Protein AF-A0A498I401-F1 (afdb_monomer)

Structure (mmCIF, N/CA/C/O backbone):
data_AF-A0A498I401-F1
#
_entry.id   AF-A0A498I401-F1
#
loop_
_atom_site.group_PDB
_atom_site.id
_atom_site.type_symbol
_atom_site.label_atom_id
_atom_site.label_alt_id
_atom_site.label_comp_id
_atom_site.label_asym_id
_atom_site.label_entity_id
_atom_site.label_seq_id
_atom_site.pdbx_PDB_ins_code
_atom_site.Cartn_x
_atom_site.Cartn_y
_atom_site.Cartn_z
_atom_site.occupancy
_atom_site.B_iso_or_equiv
_atom_site.auth_seq_id
_atom_site.auth_comp_id
_atom_site.auth_asym_id
_atom_site.auth_atom_id
_atom_site.pdbx_PDB_model_num
ATOM 1 N N . MET A 1 1 ? 16.635 -22.398 17.640 1.00 44.12 1 MET A N 1
ATOM 2 C CA . MET A 1 1 ? 15.367 -21.658 17.477 1.00 44.12 1 MET A CA 1
ATOM 3 C C . MET A 1 1 ? 14.506 -22.459 16.515 1.00 44.12 1 MET A C 1
ATOM 5 O O . MET A 1 1 ? 14.984 -22.744 15.424 1.00 44.12 1 MET A O 1
ATOM 9 N N . ASN A 1 2 ? 13.319 -22.916 16.925 1.00 46.28 2 ASN A N 1
ATOM 10 C CA . ASN A 1 2 ? 12.381 -23.535 15.983 1.00 46.28 2 ASN A CA 1
ATOM 11 C C . ASN A 1 2 ? 11.964 -22.463 14.974 1.00 46.28 2 ASN A C 1
ATOM 13 O O . ASN A 1 2 ? 11.525 -21.391 15.377 1.00 46.28 2 ASN A O 1
ATOM 17 N N . SER A 1 3 ? 12.136 -22.732 13.681 1.00 51.00 3 SER A N 1
ATOM 18 C CA . SER A 1 3 ? 11.635 -21.851 12.628 1.00 51.00 3 SER A CA 1
ATOM 19 C C . SER A 1 3 ? 10.108 -21.895 12.669 1.00 51.00 3 SER A C 1
ATOM 21 O O . SER A 1 3 ? 9.492 -22.868 12.234 1.00 51.00 3 SER A O 1
ATOM 23 N N . GLN A 1 4 ? 9.491 -20.874 13.263 1.00 65.94 4 GLN A N 1
ATOM 24 C CA . GLN A 1 4 ? 8.058 -20.656 13.113 1.00 65.94 4 GLN A CA 1
ATOM 25 C C . GLN A 1 4 ? 7.802 -20.328 11.641 1.00 65.94 4 GLN A C 1
ATOM 27 O O . GLN A 1 4 ? 8.368 -19.381 11.095 1.00 65.94 4 GLN A O 1
ATOM 32 N N . SER A 1 5 ? 7.000 -21.158 10.977 1.00 73.12 5 SER A N 1
ATOM 33 C CA . SER A 1 5 ? 6.685 -21.001 9.559 1.00 73.12 5 SER A CA 1
ATOM 34 C C . SER A 1 5 ? 5.330 -20.325 9.394 1.00 73.12 5 SER A C 1
ATOM 36 O O . SER A 1 5 ? 4.330 -20.742 9.982 1.00 73.12 5 SER A O 1
ATOM 38 N N . VAL A 1 6 ? 5.302 -19.269 8.580 1.00 79.56 6 VAL A N 1
ATOM 39 C CA . VAL A 1 6 ? 4.063 -18.618 8.147 1.00 79.56 6 VAL A CA 1
ATOM 40 C C . VAL A 1 6 ? 3.255 -19.622 7.325 1.00 79.56 6 VAL A C 1
ATOM 42 O O . VAL A 1 6 ? 3.748 -20.171 6.340 1.00 79.56 6 VAL A O 1
ATOM 45 N N . LYS A 1 7 ? 2.005 -19.859 7.722 1.00 84.25 7 LYS A N 1
ATOM 46 C CA . LYS A 1 7 ? 1.062 -20.730 7.018 1.00 84.25 7 LYS A CA 1
ATOM 47 C C . LYS A 1 7 ? 0.171 -19.877 6.126 1.00 84.25 7 LYS A C 1
ATOM 49 O O . LYS A 1 7 ? -0.668 -19.124 6.615 1.00 84.25 7 LYS A O 1
ATOM 54 N N . ASN A 1 8 ? 0.339 -19.997 4.814 1.00 87.31 8 ASN A N 1
ATOM 55 C CA . ASN A 1 8 ? -0.580 -19.393 3.853 1.00 87.31 8 ASN A CA 1
ATOM 56 C C . ASN A 1 8 ? -1.930 -20.131 3.915 1.00 87.31 8 ASN A C 1
ATOM 58 O O . ASN A 1 8 ? -1.966 -21.353 3.782 1.00 87.31 8 ASN A O 1
ATOM 62 N N . ILE A 1 9 ? -3.014 -19.396 4.166 1.00 88.88 9 ILE A N 1
ATOM 63 C CA . ILE A 1 9 ? -4.377 -19.937 4.239 1.00 88.88 9 ILE A CA 1
ATOM 64 C C . ILE A 1 9 ? -5.068 -19.796 2.884 1.00 88.88 9 ILE A C 1
ATOM 66 O O . ILE A 1 9 ? -5.716 -20.729 2.416 1.00 88.88 9 ILE A O 1
ATOM 70 N N . SER A 1 10 ? -4.954 -18.624 2.257 1.00 90.19 10 SER A N 1
ATOM 71 C CA . SER A 1 10 ? -5.515 -18.381 0.931 1.00 90.19 10 SER A CA 1
ATOM 72 C C . SER A 1 10 ? -4.770 -17.267 0.208 1.00 90.19 10 SER A C 1
ATOM 74 O O . SER A 1 10 ? -4.274 -16.323 0.823 1.00 90.19 10 SER A O 1
ATOM 76 N N . GLU A 1 11 ? -4.761 -17.346 -1.116 1.00 93.69 11 GLU A N 1
ATOM 77 C CA . GLU A 1 11 ? -4.186 -16.341 -1.999 1.00 93.69 11 GLU A CA 1
ATOM 78 C C . GLU A 1 11 ? -5.146 -16.095 -3.162 1.00 93.69 11 GLU A C 1
ATOM 80 O O . GLU A 1 11 ? -5.770 -17.020 -3.683 1.00 93.69 11 GLU A O 1
ATOM 85 N N . CYS A 1 12 ? -5.287 -14.836 -3.557 1.00 93.62 12 CYS A N 1
ATOM 86 C CA . CYS A 1 12 ? -6.055 -14.442 -4.731 1.00 93.62 12 CYS A CA 1
ATOM 87 C C . CYS A 1 12 ? -5.453 -13.184 -5.360 1.00 93.62 12 CYS A C 1
ATOM 89 O O . CYS A 1 12 ? -4.617 -12.511 -4.757 1.00 93.62 12 CYS A O 1
ATOM 91 N N . PHE A 1 13 ? -5.884 -12.860 -6.576 1.00 93.50 13 PHE A N 1
ATOM 92 C CA . PHE A 1 13 ? -5.582 -11.576 -7.193 1.00 93.50 13 PHE A CA 1
ATOM 93 C C . PHE A 1 13 ? -6.815 -10.677 -7.148 1.00 93.50 13 PHE A C 1
ATOM 95 O O . PHE A 1 13 ? -7.920 -11.108 -7.472 1.00 93.50 13 PHE A O 1
ATOM 102 N N . ILE A 1 14 ? -6.612 -9.429 -6.734 1.00 92.75 14 ILE A N 1
ATOM 103 C CA . ILE A 1 14 ? -7.636 -8.394 -6.662 1.00 92.75 14 ILE A CA 1
ATOM 104 C C . ILE A 1 14 ? -7.456 -7.462 -7.847 1.00 92.75 14 ILE A C 1
ATOM 106 O O . ILE A 1 14 ? -6.419 -6.816 -8.003 1.00 92.75 14 ILE A O 1
ATOM 110 N N . ILE A 1 15 ? -8.481 -7.408 -8.685 1.00 90.62 15 ILE A N 1
ATOM 111 C CA . ILE A 1 15 ? -8.533 -6.526 -9.846 1.00 90.62 15 ILE A CA 1
ATOM 112 C C . ILE A 1 15 ? -9.260 -5.219 -9.499 1.00 90.62 15 ILE A C 1
ATOM 114 O O . ILE A 1 15 ? -10.090 -5.207 -8.579 1.00 90.62 15 ILE A O 1
ATOM 118 N N . PRO A 1 16 ? -8.978 -4.121 -10.221 1.00 88.31 16 PRO A N 1
ATOM 119 C CA . PRO A 1 16 ? -9.735 -2.884 -10.085 1.00 88.31 16 PRO A CA 1
ATOM 120 C C . PRO A 1 16 ? -11.225 -3.129 -10.340 1.00 88.31 16 PRO A C 1
ATOM 122 O O . PRO A 1 16 ? -11.584 -3.879 -11.248 1.00 88.31 16 PRO A O 1
ATOM 125 N N . HIS A 1 17 ? -12.095 -2.476 -9.568 1.00 86.19 17 HIS A N 1
ATOM 126 C CA . HIS A 1 17 ? -13.548 -2.620 -9.729 1.00 86.19 17 HIS A CA 1
ATOM 127 C C . HIS A 1 17 ? -14.021 -2.188 -11.128 1.00 86.19 17 HIS A C 1
ATOM 129 O O . HIS A 1 17 ? -15.012 -2.690 -11.653 1.00 86.19 17 HIS A O 1
ATOM 135 N N . HIS A 1 18 ? -13.318 -1.236 -11.736 1.00 85.56 18 HIS A N 1
ATOM 136 C CA . HIS A 1 18 ? -13.446 -0.885 -13.142 1.00 85.56 18 HIS A CA 1
ATOM 137 C C . HIS A 1 18 ? -12.087 -0.441 -13.684 1.00 85.56 18 HIS A C 1
ATOM 139 O O . HIS A 1 18 ? -11.222 0.018 -12.937 1.00 85.56 18 HIS A O 1
ATOM 145 N N . VAL A 1 19 ? -11.900 -0.594 -14.991 1.00 79.88 19 VAL A N 1
ATOM 146 C CA . VAL A 1 19 ? -10.653 -0.261 -15.682 1.00 79.88 19 VAL A CA 1
ATOM 147 C C . VAL A 1 19 ? -10.781 1.146 -16.261 1.00 79.88 19 VAL A C 1
ATOM 149 O O . VAL A 1 19 ? -11.706 1.414 -17.025 1.00 79.88 19 VAL A O 1
ATOM 152 N N . LEU A 1 20 ? -9.868 2.046 -15.893 1.00 79.88 20 LEU A N 1
ATOM 153 C CA . LEU A 1 20 ? -9.753 3.369 -16.514 1.00 79.88 20 LEU A CA 1
ATOM 154 C C . LEU A 1 20 ? -8.993 3.253 -17.840 1.00 79.88 20 LEU A C 1
ATOM 156 O O . LEU A 1 20 ? -8.025 2.499 -17.915 1.00 79.88 20 LEU A O 1
ATOM 160 N N . GLU A 1 21 ? -9.355 4.030 -18.862 1.00 78.25 21 GLU A N 1
ATOM 161 C CA . GLU A 1 21 ? -8.599 4.052 -20.130 1.00 78.25 21 GLU A CA 1
ATOM 162 C C . GLU A 1 21 ? -7.118 4.400 -19.911 1.00 78.25 21 GLU A C 1
ATOM 164 O O . GLU A 1 21 ? -6.242 3.791 -20.521 1.00 78.25 21 GLU A O 1
ATOM 169 N N . GLU A 1 22 ? -6.822 5.293 -18.961 1.00 74.44 22 GLU A N 1
ATOM 170 C CA . GLU A 1 22 ? -5.450 5.647 -18.566 1.00 74.44 22 GLU A CA 1
ATOM 171 C C . GLU A 1 22 ? -4.632 4.435 -18.093 1.00 74.44 22 GLU A C 1
ATOM 173 O O . GLU A 1 22 ? -3.431 4.363 -18.339 1.00 74.44 22 GLU A O 1
ATOM 178 N N . SER A 1 23 ? -5.281 3.445 -17.470 1.00 75.31 23 SER A N 1
ATOM 179 C CA . SER A 1 23 ? -4.614 2.224 -17.000 1.00 75.31 23 SER A CA 1
ATOM 180 C C . SER A 1 23 ? -4.221 1.263 -18.125 1.00 75.31 23 SER A C 1
ATOM 182 O O . SER A 1 23 ? -3.498 0.299 -17.883 1.00 75.31 23 SER A O 1
ATOM 184 N N . GLN A 1 24 ? -4.652 1.520 -19.364 1.00 79.25 24 GLN A N 1
ATOM 185 C CA . GLN A 1 24 ? -4.262 0.715 -20.522 1.00 79.25 24 GLN A CA 1
ATOM 186 C C . GLN A 1 24 ? -2.915 1.135 -21.116 1.00 79.25 24 GLN A C 1
ATOM 188 O O . GLN A 1 24 ? -2.373 0.420 -21.959 1.00 79.25 24 GLN A O 1
ATOM 193 N N . GLN A 1 25 ? -2.359 2.274 -20.695 1.00 84.12 25 GLN A N 1
ATOM 194 C CA . GLN A 1 25 ? -1.070 2.746 -21.187 1.00 84.12 25 GLN A CA 1
ATOM 195 C C . GLN A 1 25 ? 0.077 2.366 -20.237 1.00 84.12 25 GLN A C 1
ATOM 197 O O . GLN A 1 25 ? -0.084 2.413 -19.015 1.00 84.12 25 GLN A O 1
ATOM 202 N N . PRO A 1 26 ? 1.262 2.015 -20.772 1.00 87.12 26 PRO A N 1
ATOM 203 C CA . PRO A 1 26 ? 2.450 1.809 -19.956 1.00 87.12 26 PRO A CA 1
ATOM 204 C C . PRO A 1 26 ? 2.865 3.095 -19.235 1.00 87.12 26 PRO A C 1
ATOM 206 O O . PRO A 1 26 ? 3.007 4.148 -19.860 1.00 87.12 26 PRO A O 1
ATOM 209 N N . LEU A 1 27 ? 3.138 2.997 -17.934 1.00 88.25 27 LEU A N 1
ATOM 210 C CA . LEU A 1 27 ? 3.677 4.108 -17.153 1.00 88.25 27 LEU A CA 1
ATOM 211 C C . LEU A 1 27 ? 5.208 4.064 -17.178 1.00 88.25 27 LEU A C 1
ATOM 213 O O . LEU A 1 27 ? 5.820 3.292 -16.440 1.00 88.25 27 LEU A O 1
ATOM 217 N N . TYR A 1 28 ? 5.828 4.876 -18.031 1.00 89.44 28 TYR A N 1
ATOM 218 C CA . TYR A 1 28 ? 7.287 4.968 -18.130 1.00 89.44 28 TYR A CA 1
ATOM 219 C C . TYR A 1 28 ? 7.894 5.702 -16.933 1.00 89.44 28 TYR A C 1
ATOM 221 O O . TYR A 1 28 ? 7.402 6.752 -16.527 1.00 89.44 28 TYR A O 1
ATOM 229 N N . LEU A 1 29 ? 8.981 5.149 -16.396 1.00 88.44 29 LEU A N 1
ATOM 230 C CA . LEU A 1 29 ? 9.700 5.691 -15.248 1.00 88.44 29 LEU A CA 1
ATOM 231 C C . LEU A 1 29 ? 10.970 6.401 -15.709 1.00 88.44 29 LEU A C 1
ATOM 233 O O . LEU A 1 29 ? 11.794 5.829 -16.430 1.00 88.44 29 LEU A O 1
ATOM 237 N N . ALA A 1 30 ? 11.158 7.635 -15.256 1.00 86.81 30 ALA A N 1
ATOM 238 C CA . ALA A 1 30 ? 12.413 8.341 -15.432 1.00 86.81 30 ALA A CA 1
ATOM 239 C C . ALA A 1 30 ? 13.494 7.761 -14.496 1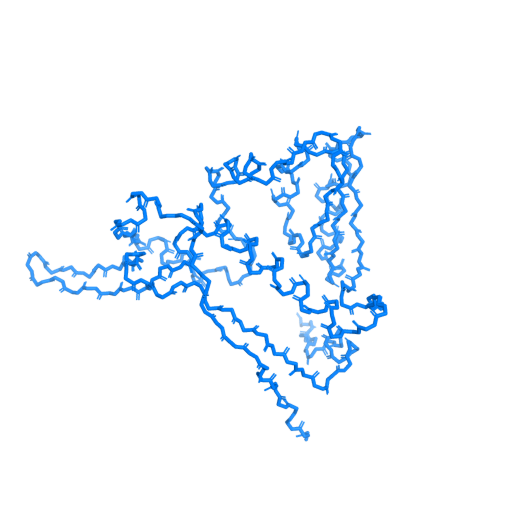.00 86.81 30 ALA A C 1
ATOM 241 O O . ALA A 1 30 ? 13.185 7.197 -13.441 1.00 86.81 30 ALA A O 1
ATOM 242 N N . PRO A 1 31 ? 14.789 7.953 -14.806 1.00 84.19 31 PRO A N 1
ATOM 243 C CA . PRO A 1 31 ? 15.877 7.560 -13.908 1.00 84.19 31 PRO A CA 1
ATOM 244 C C . PRO A 1 31 ? 15.743 8.117 -12.480 1.00 84.19 31 PRO A C 1
ATOM 246 O O . PRO A 1 31 ? 16.115 7.452 -11.515 1.00 84.19 31 PRO A O 1
ATOM 249 N N . THR A 1 32 ? 15.171 9.314 -12.324 1.00 79.38 32 THR A N 1
ATOM 250 C CA . THR A 1 32 ? 14.890 9.916 -11.012 1.00 79.38 32 THR A CA 1
ATOM 251 C C . THR A 1 32 ? 13.818 9.159 -10.233 1.00 79.38 32 THR A C 1
ATOM 253 O O . THR A 1 32 ? 13.947 9.016 -9.018 1.00 79.38 32 THR A O 1
ATOM 256 N N . ASP A 1 33 ? 12.800 8.627 -10.912 1.00 80.12 33 ASP A N 1
ATOM 257 C CA . ASP A 1 33 ? 11.741 7.834 -10.279 1.00 80.12 33 ASP A CA 1
ATOM 258 C C . ASP A 1 33 ? 12.317 6.520 -9.737 1.00 80.12 33 ASP A C 1
ATOM 260 O O . ASP A 1 33 ? 12.028 6.118 -8.612 1.00 80.12 33 ASP A O 1
ATOM 264 N N . LEU A 1 34 ? 13.221 5.896 -10.499 1.00 75.75 34 LEU A N 1
ATOM 265 C CA . LEU A 1 34 ? 13.937 4.678 -10.105 1.00 75.75 34 LEU A CA 1
ATOM 266 C C . LEU A 1 34 ? 14.846 4.890 -8.891 1.00 75.75 34 LEU A C 1
ATOM 268 O O . LEU A 1 34 ? 14.886 4.054 -7.985 1.00 75.75 34 LEU A O 1
ATOM 272 N N . ALA A 1 35 ? 15.549 6.023 -8.844 1.00 72.00 35 ALA A N 1
ATOM 273 C CA . ALA A 1 35 ? 16.334 6.394 -7.673 1.00 72.00 35 ALA A CA 1
ATOM 274 C C . ALA A 1 35 ? 15.424 6.575 -6.448 1.00 72.00 35 ALA A C 1
ATOM 276 O O . ALA A 1 35 ? 15.725 6.065 -5.371 1.00 72.00 35 ALA A O 1
ATOM 277 N N . MET A 1 36 ? 14.264 7.215 -6.614 1.00 67.88 36 MET A N 1
ATOM 278 C CA . MET A 1 36 ? 13.301 7.403 -5.528 1.00 67.88 36 MET A CA 1
ATOM 279 C C . MET A 1 36 ? 12.733 6.090 -4.978 1.00 67.88 36 MET A C 1
ATOM 281 O O . MET A 1 36 ? 12.538 6.003 -3.766 1.00 67.88 36 MET A O 1
ATOM 285 N N . LEU A 1 37 ? 12.549 5.061 -5.817 1.00 65.94 37 LEU A N 1
ATOM 286 C CA . LEU A 1 37 ? 12.155 3.719 -5.361 1.00 65.94 37 LEU A CA 1
ATOM 287 C C . LEU A 1 37 ? 13.183 3.092 -4.402 1.00 65.94 37 LEU A C 1
ATOM 289 O O . LEU A 1 37 ? 12.807 2.300 -3.544 1.00 65.94 37 LEU A O 1
ATOM 293 N N . SER A 1 38 ? 14.465 3.449 -4.530 1.00 57.53 38 SER A N 1
ATOM 294 C CA . SER A 1 38 ? 15.565 2.827 -3.775 1.00 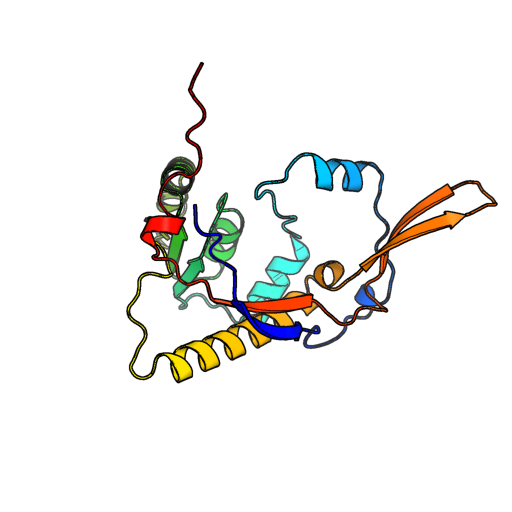57.53 38 SER A CA 1
ATOM 295 C C . SER A 1 38 ? 16.007 3.629 -2.544 1.00 57.53 38 SER A C 1
ATOM 297 O O . SER A 1 38 ? 16.604 3.070 -1.630 1.00 57.53 38 SER A O 1
ATOM 299 N N . VAL A 1 39 ? 15.742 4.941 -2.504 1.00 52.88 39 VAL A N 1
ATOM 300 C CA . VAL A 1 39 ? 16.283 5.838 -1.460 1.00 52.88 39 VAL A CA 1
ATOM 301 C C . VAL A 1 39 ? 15.426 5.855 -0.185 1.00 52.88 39 VAL A C 1
ATOM 303 O O . VAL A 1 39 ? 15.926 6.196 0.882 1.00 52.88 39 VAL A O 1
ATOM 306 N N . HIS A 1 40 ? 14.148 5.470 -0.251 1.00 52.03 40 HIS A N 1
ATOM 307 C CA . HIS A 1 40 ? 13.233 5.577 0.891 1.00 52.03 40 HIS A CA 1
ATOM 308 C C . HIS A 1 40 ? 12.375 4.317 1.049 1.00 52.03 40 HIS A C 1
ATOM 310 O O . HIS A 1 40 ? 11.191 4.317 0.722 1.00 52.03 40 HIS A O 1
ATOM 316 N N . TYR A 1 41 ? 12.963 3.249 1.598 1.00 40.53 41 TYR A N 1
ATOM 317 C CA . TYR A 1 41 ? 12.242 1.999 1.878 1.00 40.53 41 TYR A CA 1
ATOM 318 C C . TYR A 1 41 ? 11.160 2.134 2.974 1.00 40.53 41 TYR A C 1
ATOM 320 O O . TYR A 1 41 ? 10.363 1.219 3.164 1.00 40.53 41 TYR A O 1
ATOM 328 N N . ILE A 1 42 ? 11.090 3.282 3.665 1.00 47.56 42 ILE A N 1
ATOM 329 C CA . ILE A 1 42 ? 10.097 3.569 4.707 1.00 47.56 42 ILE A CA 1
ATOM 330 C C . ILE A 1 42 ? 9.219 4.770 4.312 1.00 47.56 42 ILE A C 1
ATOM 332 O O . ILE A 1 42 ? 9.689 5.899 4.176 1.00 47.56 42 ILE A O 1
ATOM 336 N N . GLN A 1 43 ? 7.920 4.489 4.152 1.00 48.4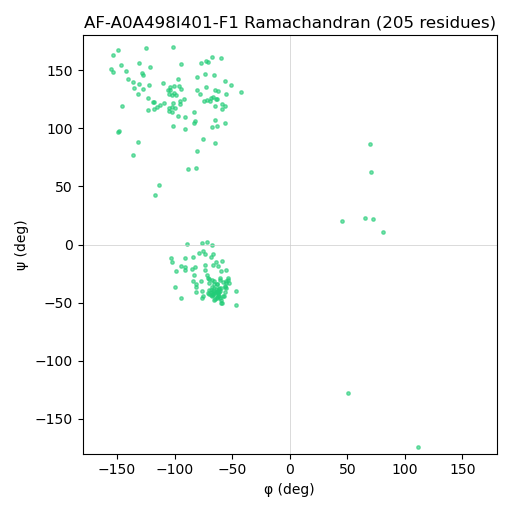7 43 GLN A N 1
ATOM 337 C CA . GLN A 1 43 ? 6.738 5.346 4.378 1.00 48.47 43 GLN A CA 1
ATOM 338 C C . GLN A 1 43 ? 6.710 6.803 3.859 1.00 48.47 43 GLN A C 1
ATOM 340 O O . GLN A 1 43 ? 5.845 7.582 4.267 1.00 48.47 43 GLN A O 1
ATOM 345 N N . LYS A 1 44 ? 7.527 7.192 2.877 1.00 47.53 44 LYS A N 1
ATOM 346 C CA . LYS A 1 44 ? 7.141 8.274 1.951 1.00 47.53 44 LYS A CA 1
ATOM 347 C C . LYS A 1 44 ? 6.372 7.659 0.789 1.00 47.53 44 LYS A C 1
ATOM 349 O O . LYS A 1 44 ? 6.843 7.640 -0.343 1.00 47.53 44 LYS A O 1
ATOM 354 N N . GLY A 1 45 ? 5.200 7.102 1.102 1.00 46.03 45 GLY A N 1
ATOM 355 C CA . GLY A 1 45 ? 4.279 6.591 0.092 1.00 46.03 45 GLY A CA 1
ATOM 356 C C . GLY A 1 45 ? 4.046 7.656 -0.978 1.00 46.03 45 GLY A C 1
ATOM 357 O O . GLY A 1 45 ? 3.907 8.840 -0.656 1.00 46.03 45 GLY A O 1
ATOM 358 N N . LEU A 1 46 ? 4.046 7.239 -2.246 1.00 44.50 46 LEU A N 1
ATOM 359 C CA . LEU A 1 46 ? 3.755 8.101 -3.383 1.00 44.50 46 LEU A CA 1
ATOM 360 C C . LEU A 1 46 ? 2.293 8.546 -3.270 1.00 44.50 46 LEU A C 1
ATOM 362 O O . LEU A 1 46 ? 1.364 7.889 -3.734 1.00 44.50 46 LEU A O 1
ATOM 366 N N . LEU A 1 47 ? 2.080 9.637 -2.548 1.00 46.66 47 LEU A N 1
ATOM 367 C CA . LEU A 1 47 ? 0.759 10.137 -2.236 1.00 46.66 47 LEU A CA 1
ATOM 368 C C . LEU A 1 47 ? 0.264 10.905 -3.464 1.00 46.66 47 LEU A C 1
ATOM 370 O O . LEU A 1 47 ? 0.383 12.130 -3.534 1.00 46.66 47 LEU A O 1
ATOM 374 N N . LEU A 1 48 ? -0.228 10.169 -4.467 1.00 48.16 48 LEU A N 1
ATOM 375 C CA . LEU A 1 48 ? -0.763 10.728 -5.706 1.00 48.16 48 LEU A CA 1
ATOM 376 C C . LEU A 1 48 ? -1.882 11.709 -5.342 1.00 48.16 48 LEU A C 1
ATOM 378 O O . LEU A 1 48 ? -2.972 11.317 -4.920 1.00 48.16 48 LEU A O 1
ATOM 382 N N . LYS A 1 49 ? -1.590 13.014 -5.438 1.00 49.50 49 LYS A N 1
ATOM 383 C CA . LYS A 1 49 ? -2.515 14.073 -5.005 1.00 49.50 49 LYS A CA 1
ATOM 384 C C . LYS A 1 49 ? -3.876 13.949 -5.694 1.00 49.50 49 LYS A C 1
ATOM 386 O O . LYS A 1 49 ? -4.879 14.155 -5.022 1.00 49.50 49 LYS A O 1
ATOM 391 N N . HIS A 1 50 ? -3.876 13.567 -6.971 1.00 48.38 50 HIS A N 1
ATOM 392 C CA . HIS A 1 50 ? -5.072 13.393 -7.793 1.00 48.38 50 HIS A CA 1
ATOM 393 C C . HIS A 1 50 ? -5.907 12.164 -7.387 1.00 48.38 50 HIS A C 1
ATOM 395 O O . HIS A 1 50 ? -7.127 12.253 -7.274 1.00 48.38 50 HIS A O 1
ATOM 401 N N . SER A 1 51 ? -5.255 11.036 -7.082 1.00 52.22 51 SER A N 1
ATOM 402 C CA . SER A 1 51 ? -5.936 9.787 -6.710 1.00 52.22 51 SER A CA 1
ATOM 403 C C . SER A 1 51 ? -6.652 9.878 -5.361 1.00 52.22 51 SER A C 1
ATOM 405 O O . SER A 1 51 ? -7.683 9.243 -5.175 1.00 52.22 51 SER A O 1
ATOM 407 N N . LEU A 1 52 ? -6.154 10.693 -4.424 1.00 57.12 52 LEU A N 1
ATOM 408 C CA . LEU A 1 52 ? -6.766 10.817 -3.098 1.00 57.12 52 LEU A CA 1
ATOM 409 C C . LEU A 1 52 ? -8.056 11.628 -3.082 1.00 57.12 52 LEU A C 1
ATOM 411 O O . LEU A 1 52 ? -9.014 11.193 -2.459 1.00 57.12 52 LEU A O 1
ATOM 415 N N . SER A 1 53 ? -8.112 12.776 -3.760 1.00 55.44 53 SER A N 1
ATOM 416 C CA . SER A 1 53 ? -9.357 13.552 -3.849 1.00 55.44 53 SER A CA 1
ATOM 417 C C . SER A 1 53 ? -10.481 12.739 -4.493 1.00 55.44 53 SER A C 1
ATOM 419 O O . SER A 1 53 ? -11.620 12.805 -4.044 1.00 55.44 53 SER A O 1
ATOM 421 N N . LEU A 1 54 ? -10.147 11.925 -5.500 1.00 50.84 54 LEU A N 1
ATOM 422 C CA . LEU A 1 54 ? -11.097 11.038 -6.168 1.00 50.84 54 LEU A CA 1
ATOM 423 C C . LEU A 1 54 ? -11.537 9.886 -5.250 1.00 50.84 54 LEU A C 1
ATOM 425 O O . LEU A 1 54 ? -12.728 9.598 -5.147 1.00 50.84 54 LEU A O 1
ATOM 429 N N . ALA A 1 55 ? -10.592 9.292 -4.517 1.00 57.94 55 ALA A N 1
ATOM 430 C CA . ALA A 1 55 ? -10.873 8.231 -3.559 1.00 57.94 55 ALA A CA 1
ATOM 431 C C . ALA A 1 55 ? -11.775 8.709 -2.406 1.00 57.94 55 ALA A C 1
ATOM 433 O O . ALA A 1 55 ? -12.701 7.998 -2.042 1.00 57.94 55 ALA A O 1
ATOM 434 N N . LEU A 1 56 ? -11.582 9.926 -1.878 1.00 60.12 56 LEU A N 1
ATOM 435 C CA . LEU A 1 56 ? -12.456 10.508 -0.844 1.00 60.12 56 LEU A CA 1
ATOM 436 C C . LEU A 1 56 ? -13.924 10.573 -1.288 1.00 60.12 56 LEU A C 1
ATOM 438 O O . LEU A 1 56 ? -14.816 10.201 -0.526 1.00 60.12 56 LEU A O 1
ATOM 442 N N . VAL A 1 57 ? -14.159 11.008 -2.530 1.00 59.34 57 VAL A N 1
ATOM 443 C CA . VAL A 1 57 ? -15.499 11.064 -3.133 1.00 59.34 57 VAL A CA 1
ATOM 444 C C . VAL A 1 57 ? -16.055 9.655 -3.339 1.00 59.34 57 VAL A C 1
ATOM 446 O O . VAL A 1 57 ? -17.219 9.406 -3.035 1.00 59.34 57 VAL A O 1
ATOM 449 N N . HIS A 1 58 ? -15.228 8.717 -3.810 1.00 61.78 58 HIS A N 1
ATOM 450 C CA . HIS A 1 58 ? -15.653 7.342 -4.078 1.00 61.78 58 HIS A CA 1
ATOM 451 C C . HIS A 1 58 ? -15.948 6.539 -2.802 1.00 61.78 58 HIS A C 1
ATOM 453 O O . HIS A 1 58 ? -16.857 5.714 -2.786 1.00 61.78 58 HIS A O 1
ATOM 459 N N . PHE A 1 59 ? -15.227 6.813 -1.711 1.00 64.38 59 PHE A N 1
ATOM 460 C CA . PHE A 1 59 ? -15.479 6.224 -0.396 1.00 64.38 59 PHE A CA 1
ATOM 461 C C . PHE A 1 59 ? -16.705 6.819 0.309 1.00 64.38 59 PHE A C 1
ATOM 463 O O . PHE A 1 59 ? -17.085 6.323 1.367 1.00 64.38 59 PHE A O 1
ATOM 470 N N . GLY A 1 60 ? -17.334 7.857 -0.259 1.00 66.25 60 GLY A N 1
ATOM 471 C CA . GLY A 1 60 ? -18.550 8.462 0.289 1.00 66.25 60 GLY A CA 1
ATOM 472 C C . GLY A 1 60 ? -18.347 9.132 1.649 1.00 66.25 60 GLY A C 1
ATOM 473 O O . GLY A 1 60 ? -19.313 9.290 2.397 1.00 66.25 60 GLY A O 1
ATOM 474 N N . ILE A 1 61 ? -17.104 9.510 1.970 1.00 70.50 61 ILE A N 1
ATOM 475 C CA . ILE A 1 61 ? -16.763 10.126 3.252 1.00 70.50 61 ILE A CA 1
ATOM 476 C C . ILE A 1 61 ? -17.436 11.492 3.333 1.00 70.50 61 ILE A C 1
ATOM 478 O O . ILE A 1 61 ? -17.269 12.344 2.458 1.00 70.50 61 ILE A O 1
ATOM 482 N N . ASN A 1 62 ? -18.181 11.707 4.406 1.00 71.69 62 ASN A N 1
ATOM 483 C CA . ASN A 1 62 ? -18.911 12.935 4.663 1.00 71.69 62 ASN A CA 1
ATOM 484 C C . ASN A 1 62 ? -18.537 13.540 6.025 1.00 71.69 62 ASN A C 1
ATOM 486 O O . ASN A 1 62 ? -17.917 12.914 6.887 1.00 71.69 62 ASN A O 1
ATOM 490 N N . SER A 1 63 ? -18.987 14.775 6.246 1.00 74.94 63 SER A N 1
ATOM 491 C CA . SER A 1 63 ? -18.661 15.569 7.435 1.00 74.94 63 SER A CA 1
ATOM 492 C C . SER A 1 63 ? -19.243 15.035 8.748 1.00 74.94 63 SER A C 1
ATOM 494 O O . SER A 1 63 ? -19.022 15.643 9.797 1.00 74.94 63 SER A O 1
ATOM 496 N N . THR A 1 64 ? -19.994 13.930 8.723 1.00 74.62 64 THR A N 1
ATOM 497 C CA . THR A 1 64 ? -20.520 13.252 9.914 1.00 74.62 64 THR A CA 1
ATOM 498 C C . THR A 1 64 ? -19.740 11.994 10.290 1.00 74.62 64 THR A C 1
ATOM 500 O O . THR A 1 64 ? -19.847 11.548 11.437 1.00 74.62 64 THR A O 1
ATOM 503 N N . ASP A 1 65 ? -18.904 11.483 9.385 1.00 69.69 65 ASP A N 1
ATOM 504 C CA . ASP A 1 65 ? -18.210 10.214 9.561 1.00 69.69 65 ASP A CA 1
ATOM 505 C C . ASP A 1 65 ? -17.066 10.304 10.579 1.00 69.69 65 ASP A C 1
ATOM 507 O O . ASP A 1 65 ? -16.372 11.322 10.712 1.00 69.69 65 ASP A O 1
ATOM 511 N N . VAL A 1 66 ? -16.864 9.197 11.299 1.00 70.00 66 VAL A N 1
ATOM 512 C CA . VAL A 1 66 ? -15.678 8.945 12.123 1.00 70.00 66 VAL A CA 1
ATOM 513 C C . VAL A 1 66 ? -14.776 7.998 11.348 1.00 70.00 66 VAL A C 1
ATOM 515 O O . VAL A 1 66 ? -15.196 6.896 11.000 1.00 70.00 66 VAL A O 1
ATOM 518 N N . ILE A 1 67 ? -13.544 8.421 11.092 1.00 75.06 67 ILE A N 1
ATOM 519 C CA . ILE A 1 67 ? -12.603 7.673 10.260 1.00 75.06 67 ILE A CA 1
ATOM 520 C C . ILE A 1 67 ? -11.559 7.011 11.164 1.00 75.06 67 ILE A C 1
ATOM 522 O O . ILE A 1 67 ? -10.983 7.674 12.028 1.00 75.06 67 ILE A O 1
ATOM 526 N N . LEU A 1 68 ? -11.346 5.705 10.973 1.00 74.88 68 LEU A N 1
ATOM 527 C CA . LEU A 1 68 ? -10.289 4.926 11.618 1.00 74.88 68 LEU A CA 1
ATOM 528 C C . LEU A 1 68 ? -9.177 4.654 10.600 1.00 74.88 68 LEU A C 1
ATOM 530 O O . LEU A 1 68 ? -9.414 3.963 9.611 1.00 74.88 68 LEU A O 1
ATOM 534 N N . GLU A 1 69 ? -7.973 5.152 10.863 1.00 75.12 69 GLU A N 1
ATOM 535 C CA . GLU A 1 69 ? -6.768 4.823 10.096 1.00 75.12 69 GLU A CA 1
ATOM 536 C C . GLU A 1 69 ? -5.879 3.881 10.905 1.00 75.12 69 GLU A C 1
ATOM 538 O O . GLU A 1 69 ? -5.631 4.107 12.088 1.00 75.12 69 GLU A O 1
ATOM 543 N N . ILE A 1 70 ? -5.404 2.816 10.264 1.00 76.44 70 ILE A N 1
ATOM 544 C CA . ILE A 1 70 ? -4.472 1.853 10.852 1.00 76.44 70 ILE A CA 1
ATOM 545 C C . ILE A 1 70 ? -3.126 2.055 10.165 1.00 76.44 70 ILE A C 1
ATOM 547 O O . ILE A 1 70 ? -3.052 1.927 8.945 1.00 76.44 70 ILE A O 1
ATOM 551 N N . GLY A 1 71 ? -2.083 2.356 10.937 1.00 75.38 71 GLY A N 1
ATOM 552 C CA . GLY A 1 71 ? -0.759 2.673 10.399 1.00 75.38 71 GLY A CA 1
ATOM 553 C C . GLY A 1 71 ? -0.717 4.035 9.690 1.00 75.38 71 GLY A C 1
ATOM 554 O O . GLY A 1 71 ? -0.466 4.081 8.485 1.00 75.38 71 GLY A O 1
ATOM 555 N N . PRO A 1 72 ? -0.974 5.152 10.396 1.00 73.06 72 PRO A N 1
ATOM 556 C CA . PRO A 1 72 ? -0.977 6.502 9.823 1.00 73.06 72 PRO A CA 1
ATOM 557 C C . PRO A 1 72 ? 0.372 6.961 9.248 1.00 73.06 72 PRO A C 1
ATOM 559 O O . PRO A 1 72 ? 0.428 7.938 8.483 1.00 73.06 72 PRO A O 1
ATOM 562 N N . GLY A 1 73 ? 1.470 6.303 9.641 1.00 77.69 73 GLY A N 1
ATOM 563 C CA . GLY A 1 73 ? 2.824 6.686 9.257 1.00 77.69 73 GLY A CA 1
ATOM 564 C C . GLY A 1 73 ? 3.068 8.170 9.527 1.00 77.69 73 GLY A C 1
ATOM 565 O O . GLY A 1 73 ? 2.765 8.689 10.592 1.00 77.69 73 GLY A O 1
ATOM 566 N N . THR A 1 74 ? 3.541 8.907 8.522 1.00 73.88 74 THR A N 1
ATOM 567 C CA . THR A 1 74 ? 3.890 10.333 8.670 1.00 73.88 74 THR A CA 1
ATOM 568 C C . THR A 1 74 ? 2.699 11.310 8.723 1.00 73.88 74 THR A C 1
ATOM 570 O O . THR A 1 74 ? 2.918 12.525 8.801 1.00 73.88 74 THR A O 1
ATOM 573 N N . GLY A 1 75 ? 1.452 10.817 8.660 1.00 74.44 75 GLY A N 1
ATOM 574 C CA . GLY A 1 75 ? 0.228 11.608 8.869 1.00 74.44 75 GLY A CA 1
ATOM 575 C C . GLY A 1 75 ? -0.246 12.427 7.663 1.00 74.44 75 GLY A C 1
ATOM 576 O O . GLY A 1 75 ? -1.132 13.273 7.788 1.00 74.44 75 GLY A O 1
ATOM 577 N N . ASN A 1 76 ? 0.327 12.206 6.476 1.00 75.19 76 ASN A N 1
ATOM 578 C CA . ASN A 1 76 ? -0.051 12.939 5.260 1.00 75.19 76 ASN A CA 1
ATOM 579 C C . ASN A 1 76 ? -1.488 12.646 4.797 1.00 75.19 76 ASN A C 1
ATOM 581 O O . ASN A 1 76 ? -2.124 13.518 4.202 1.00 75.19 76 ASN A O 1
ATOM 585 N N . LEU A 1 77 ? -1.983 11.430 5.046 1.00 73.19 77 LEU A N 1
ATOM 586 C CA . LEU A 1 77 ? -3.349 11.034 4.717 1.00 73.19 77 LEU A CA 1
ATOM 587 C C . LEU A 1 77 ? -4.350 11.630 5.720 1.00 73.19 77 LEU A C 1
ATOM 589 O O . LEU A 1 77 ? -5.301 12.279 5.284 1.00 73.19 77 LEU A O 1
ATOM 593 N N . ILE A 1 78 ? -4.057 11.544 7.027 1.00 75.56 78 ILE A N 1
ATOM 594 C CA . ILE A 1 78 ? -4.812 12.216 8.102 1.00 75.56 78 ILE A CA 1
ATOM 595 C C . ILE A 1 78 ? -5.083 13.682 7.759 1.00 75.56 78 ILE A C 1
ATOM 597 O O . ILE A 1 78 ? -6.233 14.113 7.774 1.00 75.56 78 ILE A O 1
ATOM 601 N N . LYS A 1 79 ? -4.044 14.448 7.391 1.00 75.25 79 LYS A N 1
ATOM 602 C CA . LYS A 1 79 ? -4.180 15.885 7.080 1.00 75.25 79 LYS A CA 1
ATOM 603 C C . LYS A 1 79 ? -5.202 16.172 5.981 1.00 75.25 79 LYS A C 1
ATOM 605 O O . LYS A 1 79 ? -5.894 17.177 6.052 1.00 75.25 79 LYS A O 1
ATOM 610 N N . LYS A 1 80 ? -5.310 15.295 4.981 1.00 71.69 80 LYS A N 1
ATOM 611 C CA . LYS A 1 80 ? -6.282 15.441 3.888 1.00 71.69 80 LYS A CA 1
ATOM 612 C C . LYS A 1 80 ? -7.673 14.950 4.273 1.00 71.69 80 LYS A C 1
ATOM 614 O O . LYS A 1 80 ? -8.665 15.532 3.855 1.00 71.69 80 LYS A O 1
ATOM 619 N N . LEU A 1 81 ? -7.755 13.881 5.063 1.00 71.31 81 LEU A N 1
ATOM 620 C CA . LEU A 1 81 ? -9.026 13.337 5.545 1.00 71.31 81 LEU A CA 1
ATOM 621 C C . LEU A 1 81 ? -9.703 14.258 6.568 1.00 71.31 81 LEU A C 1
ATOM 623 O O . LEU A 1 81 ? -10.933 14.299 6.624 1.00 71.31 81 LEU A O 1
ATOM 627 N N . LEU A 1 82 ? -8.920 15.028 7.331 1.00 70.44 82 LEU A N 1
ATOM 628 C CA . LEU A 1 82 ? -9.413 16.037 8.271 1.00 70.44 82 LEU A CA 1
ATOM 629 C C . LEU A 1 82 ? -10.327 17.070 7.609 1.00 70.44 82 LEU A C 1
ATOM 631 O O . LEU A 1 82 ? -11.268 17.530 8.247 1.00 70.44 82 LEU A O 1
ATOM 635 N N . GLU A 1 83 ? -10.107 17.389 6.332 1.00 72.19 83 GLU A N 1
ATOM 636 C CA . GLU A 1 83 ? -10.945 18.326 5.576 1.00 72.19 83 GLU A CA 1
ATOM 637 C C . GLU A 1 83 ? -12.325 17.724 5.235 1.00 72.19 83 GLU A C 1
ATOM 639 O O . GLU A 1 83 ? -13.313 18.458 5.142 1.00 72.19 83 GLU A O 1
ATOM 644 N N . ALA A 1 84 ? -12.432 16.392 5.151 1.00 69.25 84 ALA A N 1
ATOM 645 C CA . ALA A 1 84 ? -13.634 15.677 4.714 1.00 69.25 84 ALA A CA 1
ATOM 646 C C . ALA A 1 84 ? -14.502 15.100 5.857 1.00 69.25 84 ALA A C 1
ATOM 648 O O . ALA A 1 84 ? -15.726 15.118 5.742 1.00 69.25 84 ALA A O 1
ATOM 649 N N . GLY A 1 85 ? -13.901 14.598 6.945 1.00 66.75 85 GLY A N 1
ATOM 650 C CA . GLY A 1 85 ? -14.600 13.879 8.030 1.00 66.75 85 GLY A CA 1
ATOM 651 C C . GLY A 1 85 ? -14.880 14.699 9.300 1.00 66.75 85 GLY A C 1
ATOM 652 O O . GLY A 1 85 ? -14.358 15.797 9.473 1.00 66.75 85 GLY A O 1
ATOM 653 N N . LYS A 1 86 ? -15.684 14.156 10.233 1.00 70.12 86 LYS A N 1
ATOM 654 C CA . LYS A 1 86 ? -16.011 14.810 11.523 1.00 70.12 86 LYS A CA 1
ATOM 655 C C . LYS A 1 86 ? -14.925 14.636 12.580 1.00 70.12 86 LYS A C 1
ATOM 657 O O . LYS A 1 86 ? -14.702 15.515 13.411 1.00 70.12 86 LYS A O 1
ATOM 662 N N . ARG A 1 87 ? -14.361 13.430 12.633 1.00 68.81 87 ARG A N 1
ATOM 663 C CA . ARG A 1 87 ? -13.431 12.977 13.672 1.00 68.81 87 ARG A CA 1
ATOM 664 C C . ARG A 1 87 ? -12.520 11.901 13.124 1.00 68.81 87 ARG A C 1
ATOM 666 O O . ARG A 1 87 ? -12.953 11.082 12.314 1.00 68.81 87 ARG A O 1
ATOM 673 N N . PHE A 1 88 ? -11.303 11.871 13.645 1.00 74.62 88 PHE A N 1
ATOM 674 C CA . PHE A 1 88 ? -10.283 10.947 13.191 1.00 74.62 88 PHE A CA 1
ATOM 675 C C . PHE A 1 88 ? -9.684 10.172 14.359 1.00 74.62 88 PHE A C 1
ATOM 677 O O . PHE A 1 88 ? -9.354 10.748 15.396 1.00 74.62 88 PHE A O 1
ATOM 684 N N . ILE A 1 89 ? -9.551 8.863 14.192 1.00 74.38 89 ILE A N 1
ATOM 685 C CA . ILE A 1 89 ? -8.855 7.987 15.127 1.00 74.38 89 ILE A CA 1
ATOM 686 C C . ILE A 1 89 ? -7.766 7.299 14.321 1.00 74.38 89 ILE A C 1
ATOM 688 O O . ILE A 1 89 ? -8.061 6.551 13.394 1.00 74.38 89 ILE A O 1
ATOM 692 N N . ALA A 1 90 ? -6.514 7.569 14.655 1.00 78.06 90 ALA A N 1
ATOM 693 C CA . ALA A 1 90 ? -5.386 6.864 14.080 1.00 78.06 90 ALA A CA 1
ATOM 694 C C . ALA A 1 90 ? -4.861 5.866 15.110 1.00 78.06 90 ALA A C 1
ATOM 696 O O . ALA A 1 90 ? -4.738 6.197 16.288 1.00 78.06 90 ALA A O 1
ATOM 697 N N . VAL A 1 91 ? -4.571 4.648 14.670 1.00 77.88 91 VAL A N 1
ATOM 698 C CA . VAL A 1 91 ? -3.963 3.618 15.507 1.00 77.88 91 VAL A CA 1
ATOM 699 C C . VAL A 1 91 ? -2.623 3.241 14.906 1.00 77.88 91 VAL A C 1
ATOM 701 O O . VAL A 1 91 ? -2.546 2.849 13.741 1.00 77.88 91 VAL A O 1
ATOM 704 N N . GLU A 1 92 ? -1.575 3.382 15.705 1.00 77.12 92 GLU A N 1
ATOM 705 C CA . GLU A 1 92 ? -0.200 3.107 15.307 1.00 77.12 92 GLU A CA 1
ATOM 706 C C . GLU A 1 92 ? 0.469 2.223 16.355 1.00 77.12 92 GLU A C 1
ATOM 708 O O . GLU A 1 92 ? 0.289 2.404 17.562 1.00 77.12 92 GLU A O 1
ATOM 713 N N . ILE A 1 93 ? 1.231 1.252 15.871 1.00 75.94 93 ILE A N 1
ATOM 714 C CA . ILE A 1 93 ? 1.936 0.294 16.714 1.00 75.94 93 ILE A CA 1
ATOM 715 C C . ILE A 1 93 ? 3.244 0.895 17.237 1.00 75.94 93 ILE A C 1
ATOM 717 O O . ILE A 1 93 ? 3.639 0.633 18.371 1.00 75.94 93 ILE A O 1
ATOM 721 N N . ASP A 1 94 ? 3.891 1.742 16.431 1.00 71.75 94 ASP A N 1
ATOM 722 C CA . ASP A 1 94 ? 5.138 2.408 16.787 1.00 71.75 94 ASP A CA 1
ATOM 723 C C . ASP A 1 94 ? 4.883 3.653 17.651 1.00 71.75 94 ASP A C 1
ATOM 725 O O . ASP A 1 94 ? 4.466 4.713 17.180 1.00 71.75 94 ASP A O 1
ATOM 729 N N . THR A 1 95 ? 5.191 3.532 18.941 1.00 73.31 95 THR A N 1
ATOM 730 C CA . THR A 1 95 ? 5.105 4.628 19.915 1.00 73.31 95 THR A CA 1
ATOM 731 C C . THR A 1 95 ? 5.917 5.868 19.514 1.00 73.31 95 THR A C 1
ATOM 733 O O . THR A 1 95 ? 5.491 6.982 19.813 1.00 73.31 95 THR A O 1
ATOM 736 N N . TYR A 1 96 ? 7.059 5.722 18.829 1.00 78.88 96 TYR A N 1
ATOM 737 C CA . TYR A 1 96 ? 7.836 6.872 18.350 1.00 78.88 96 TYR A CA 1
ATOM 738 C C . TYR A 1 96 ? 7.118 7.602 17.221 1.00 78.88 96 TYR A C 1
ATOM 740 O O . TYR A 1 96 ? 7.103 8.832 17.211 1.00 78.88 96 TYR A O 1
ATOM 748 N N . MET A 1 97 ? 6.470 6.868 16.315 1.00 75.69 97 MET A N 1
ATOM 749 C CA . MET A 1 97 ? 5.663 7.467 15.252 1.00 75.69 97 MET A CA 1
ATOM 750 C C . MET A 1 97 ? 4.443 8.200 15.825 1.00 75.69 97 MET A C 1
ATOM 752 O O . MET A 1 97 ? 4.112 9.293 15.368 1.00 75.69 97 MET A O 1
ATOM 756 N N . VAL A 1 98 ? 3.816 7.661 16.881 1.00 77.06 98 VAL A N 1
ATOM 757 C CA . VAL A 1 98 ? 2.752 8.361 17.627 1.00 77.06 98 VAL A CA 1
ATOM 758 C C . VAL A 1 98 ? 3.262 9.689 18.189 1.00 77.06 98 VAL A C 1
ATOM 760 O O . VAL A 1 98 ? 2.651 10.729 17.943 1.00 77.06 98 VAL A O 1
ATOM 763 N N . LEU A 1 99 ? 4.408 9.677 18.879 1.00 74.75 99 LEU A N 1
ATOM 764 C CA . LEU A 1 99 ? 5.026 10.892 19.421 1.00 74.75 99 LEU A CA 1
ATOM 765 C C . LEU A 1 99 ? 5.393 11.891 18.315 1.00 74.75 99 LEU A C 1
ATOM 767 O O . LEU A 1 99 ? 5.210 13.095 18.483 1.00 74.75 99 LEU A O 1
ATOM 771 N N . GLU A 1 100 ? 5.876 11.412 17.169 1.00 78.31 100 GLU A N 1
ATOM 772 C CA . GLU A 1 100 ? 6.207 12.265 16.031 1.00 78.31 100 GLU A CA 1
ATOM 773 C C . GLU A 1 100 ? 4.954 12.906 15.412 1.00 78.31 100 GLU A C 1
ATOM 775 O O . GLU A 1 100 ? 4.962 14.095 15.090 1.00 78.31 100 GLU A O 1
ATOM 780 N N . LEU A 1 101 ? 3.853 12.162 15.280 1.00 74.69 101 LEU A N 1
ATOM 781 C CA . LEU A 1 101 ? 2.566 12.688 14.815 1.00 74.69 101 LEU A CA 1
ATOM 782 C C . LEU A 1 101 ? 2.005 13.751 15.765 1.00 74.69 101 LEU A C 1
ATOM 784 O O . LEU A 1 101 ? 1.520 14.790 15.306 1.00 74.69 101 LEU A O 1
ATOM 788 N N . GLN A 1 102 ? 2.126 13.525 17.074 1.00 75.69 102 GLN A N 1
ATOM 789 C CA . GLN A 1 102 ? 1.771 14.506 18.098 1.00 75.69 102 GLN A CA 1
ATOM 790 C C . GLN A 1 102 ? 2.652 15.757 18.000 1.00 75.69 102 GLN A C 1
ATOM 792 O O . GLN A 1 102 ? 2.131 16.869 17.953 1.00 75.69 102 GLN A O 1
ATOM 797 N N . PHE A 1 103 ? 3.971 15.594 17.856 1.00 76.06 103 PHE A N 1
ATOM 798 C CA . PHE A 1 103 ? 4.914 16.706 17.692 1.00 76.06 103 PHE A CA 1
ATOM 799 C C . PHE A 1 103 ? 4.664 17.514 16.410 1.00 76.06 103 PHE A C 1
ATOM 801 O O . PHE A 1 103 ? 4.814 18.734 16.386 1.00 76.06 103 PHE A O 1
ATOM 808 N N . ARG A 1 104 ? 4.220 16.851 15.337 1.00 71.75 104 ARG A N 1
ATOM 809 C CA . ARG A 1 104 ? 3.788 17.486 14.079 1.00 71.75 104 ARG A CA 1
ATOM 810 C C . ARG A 1 104 ? 2.449 18.226 14.202 1.00 71.75 104 ARG A C 1
ATOM 812 O O . ARG A 1 104 ? 1.967 18.755 13.196 1.00 71.75 104 ARG A O 1
ATOM 819 N N . GLY A 1 105 ? 1.855 18.252 15.396 1.00 67.06 105 GLY A N 1
ATOM 820 C CA . GLY A 1 105 ? 0.629 18.969 15.713 1.00 67.06 105 GLY A CA 1
ATOM 821 C C . GLY A 1 105 ? -0.620 18.336 15.111 1.00 67.06 105 GLY A C 1
ATOM 822 O O . GLY A 1 105 ? -1.606 19.036 14.933 1.00 67.06 105 GLY A O 1
ATOM 823 N N . ILE A 1 106 ? -0.613 17.043 14.763 1.00 70.75 106 ILE A N 1
ATOM 824 C CA . ILE A 1 106 ? -1.773 16.384 14.135 1.00 70.75 106 ILE A CA 1
ATOM 825 C C . ILE A 1 106 ? -3.008 16.413 15.050 1.00 70.75 106 ILE A C 1
ATOM 827 O O . ILE A 1 106 ? -4.113 16.639 14.563 1.00 70.75 106 ILE A O 1
ATOM 831 N N . GLU A 1 107 ? -2.824 16.253 16.363 1.00 61.53 107 GLU A N 1
ATOM 832 C CA . GLU A 1 107 ? -3.916 16.333 17.348 1.00 61.53 107 GLU A CA 1
ATOM 833 C C . GLU A 1 107 ? -4.406 17.775 17.582 1.00 61.53 107 GLU A C 1
ATOM 835 O O . GLU A 1 107 ? -5.550 17.987 17.979 1.00 61.53 107 GLU A O 1
ATOM 840 N N . GLU A 1 108 ? -3.571 18.776 17.282 1.00 57.28 108 GLU A N 1
ATOM 841 C CA . GLU A 1 108 ? -3.864 20.202 17.495 1.00 57.28 108 GLU A CA 1
ATOM 842 C C . GLU A 1 108 ? -4.250 20.959 16.211 1.00 57.28 108 GLU A C 1
ATOM 844 O O . GLU A 1 108 ? -4.725 22.094 16.285 1.00 57.28 108 GLU A O 1
ATOM 849 N N . SER A 1 109 ? -4.064 20.344 15.036 1.00 54.22 109 SER A N 1
ATOM 850 C CA . SER A 1 109 ? -4.168 20.995 13.722 1.00 54.22 109 SER A CA 1
ATOM 851 C C . SER A 1 109 ? -5.582 21.467 13.374 1.00 54.22 109 SER A C 1
ATOM 853 O O . SER A 1 109 ? -5.719 22.304 12.483 1.00 54.22 109 SER A O 1
ATOM 855 N N . ASP A 1 110 ? -6.621 20.967 14.049 1.00 53.34 110 ASP A N 1
ATOM 856 C CA . ASP A 1 110 ? -7.988 21.472 13.909 1.00 53.34 110 ASP A CA 1
ATOM 857 C C . ASP A 1 110 ? -8.772 21.340 15.229 1.00 53.34 110 ASP A C 1
ATOM 859 O O . ASP A 1 110 ? -9.325 20.290 15.559 1.00 53.34 110 ASP A O 1
ATOM 863 N N . ARG A 1 111 ? -8.851 22.434 16.005 1.00 51.47 111 ARG A N 1
ATOM 864 C CA . ARG A 1 111 ? -9.573 22.485 17.297 1.00 51.47 111 ARG A CA 1
ATOM 865 C C . ARG A 1 111 ? -11.067 22.137 17.189 1.00 51.47 111 ARG A C 1
ATOM 867 O O . ARG A 1 111 ? -11.697 21.921 18.223 1.00 51.47 111 ARG A O 1
ATOM 874 N N . GLN A 1 112 ? -11.648 22.100 15.985 1.00 51.78 112 GLN A N 1
ATOM 875 C CA . GLN A 1 112 ? -13.054 21.739 15.765 1.00 51.78 112 GLN A CA 1
ATOM 876 C C . GLN A 1 112 ? -13.258 20.251 15.421 1.00 51.78 112 GLN A C 1
ATOM 878 O O . GLN A 1 112 ? -14.37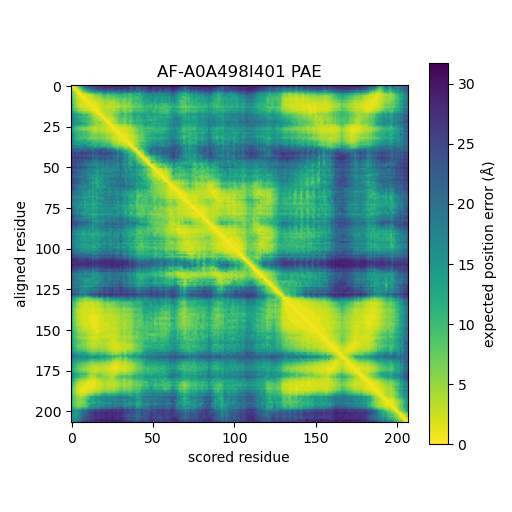4 19.749 15.579 1.00 51.78 112 GLN A O 1
ATOM 883 N N . ARG A 1 113 ? -12.208 19.531 14.990 1.00 60.69 113 ARG A N 1
ATOM 884 C CA . ARG A 1 113 ? -12.259 18.126 14.542 1.00 60.69 113 ARG A CA 1
ATOM 885 C C . ARG A 1 113 ? -11.145 17.318 15.218 1.00 60.69 113 ARG A C 1
ATOM 887 O O . ARG A 1 113 ? -10.053 17.202 14.669 1.00 60.69 113 ARG A O 1
ATOM 894 N N . PRO A 1 114 ? -11.393 16.758 16.415 1.00 60.16 114 PRO A N 1
ATOM 895 C CA . PRO A 1 114 ? -10.333 16.134 17.192 1.00 60.16 114 PRO A CA 1
ATOM 896 C C . PRO A 1 114 ? -9.777 14.896 16.481 1.00 60.16 114 PRO A C 1
ATOM 898 O O . PRO A 1 114 ? -10.536 14.025 16.036 1.00 60.16 114 PRO A O 1
ATOM 901 N N . VAL A 1 115 ? -8.448 14.822 16.418 1.00 66.06 115 VAL A N 1
ATOM 902 C CA . VAL A 1 115 ? -7.702 13.618 16.048 1.00 66.06 115 VAL A CA 1
ATOM 903 C C . VAL A 1 115 ? -7.185 12.979 17.323 1.00 66.06 115 VAL A C 1
ATOM 905 O O . VAL A 1 115 ? -6.596 13.665 18.154 1.00 66.06 115 VAL A O 1
ATOM 908 N N . LYS A 1 116 ? -7.411 11.676 17.476 1.00 75.88 116 LYS A N 1
ATOM 909 C CA . LYS A 1 116 ? -6.802 10.878 18.539 1.00 75.88 116 LYS A CA 1
ATOM 910 C C . LYS A 1 116 ? -5.832 9.892 17.910 1.00 75.88 116 LYS A C 1
ATOM 912 O O . LYS A 1 116 ? -6.264 9.079 17.090 1.00 75.88 116 LYS A O 1
ATOM 917 N N . VAL A 1 117 ? -4.558 9.964 18.276 1.00 72.19 117 VAL A N 1
ATOM 918 C CA . VAL A 1 117 ? -3.556 8.980 17.863 1.00 72.19 117 VAL A CA 1
ATOM 919 C C . VAL A 1 117 ? -3.317 8.029 19.032 1.00 72.19 117 VAL A C 1
ATOM 921 O O . VAL A 1 117 ? -2.646 8.365 20.003 1.00 72.19 117 VAL A O 1
ATOM 924 N N . ASP A 1 118 ? -3.903 6.838 18.959 1.00 72.75 118 ASP A N 1
ATOM 925 C CA . ASP A 1 118 ? -3.736 5.815 19.987 1.00 72.75 118 ASP A CA 1
ATOM 926 C C . ASP A 1 118 ? -2.553 4.905 19.632 1.00 72.75 118 ASP A C 1
ATOM 928 O O . ASP A 1 118 ? -2.524 4.286 18.566 1.00 72.75 118 ASP A O 1
ATOM 932 N N . SER A 1 119 ? -1.598 4.778 20.560 1.00 72.19 119 SER A N 1
ATOM 933 C CA . SER A 1 119 ? -0.582 3.725 20.496 1.00 72.19 119 SER A CA 1
ATOM 934 C C . SER A 1 119 ? -1.224 2.401 20.897 1.00 72.19 119 SER A C 1
ATOM 936 O O . SER A 1 119 ? -1.346 2.070 22.079 1.00 72.19 119 SER A O 1
ATOM 938 N N . GLN A 1 120 ? -1.733 1.677 19.908 1.00 64.62 120 GLN A N 1
ATOM 939 C CA . GLN A 1 120 ? -2.350 0.373 20.099 1.00 64.62 120 GLN A CA 1
ATOM 940 C C . GLN A 1 120 ? -2.002 -0.539 18.935 1.00 64.62 120 GLN A C 1
ATOM 942 O O . GLN A 1 120 ? -1.875 -0.116 17.791 1.00 64.62 120 GLN A O 1
ATOM 947 N N . ASP A 1 121 ? -1.928 -1.830 19.230 1.00 65.31 121 ASP A N 1
ATOM 948 C CA . ASP A 1 121 ? -1.964 -2.837 18.187 1.00 65.31 121 ASP A CA 1
ATOM 949 C C . ASP A 1 121 ? -3.428 -3.122 17.822 1.00 65.31 121 ASP A C 1
ATOM 951 O O . ASP A 1 121 ? -4.197 -3.655 18.631 1.00 65.31 121 ASP A O 1
ATOM 955 N N . CYS A 1 122 ? -3.816 -2.779 16.592 1.00 62.59 122 CYS A N 1
ATOM 956 C CA . CYS A 1 122 ? -5.132 -3.100 16.033 1.00 62.59 122 CYS A CA 1
ATOM 957 C C . CYS A 1 122 ? -5.464 -4.597 16.080 1.00 62.59 122 CYS A C 1
ATOM 959 O O . CYS A 1 122 ? -6.643 -4.953 16.063 1.00 62.59 122 CYS A O 1
ATOM 961 N N . CYS A 1 123 ? -4.455 -5.465 16.168 1.00 60.50 123 CYS A N 1
ATOM 962 C CA . CYS A 1 123 ? -4.609 -6.914 16.220 1.00 60.50 123 CYS A CA 1
ATOM 963 C C . CYS A 1 123 ? -5.019 -7.438 17.610 1.00 60.50 123 CYS A C 1
ATOM 965 O O . CYS A 1 123 ? -5.319 -8.621 17.737 1.00 60.50 123 CYS A O 1
ATOM 967 N N . ARG A 1 124 ? -5.057 -6.593 18.657 1.00 59.72 124 ARG A N 1
ATOM 968 C CA . ARG A 1 124 ? -5.346 -7.007 20.048 1.00 59.72 124 ARG A CA 1
ATOM 969 C C . ARG A 1 124 ? -6.819 -7.000 20.465 1.00 59.72 124 ARG A C 1
ATOM 971 O O . ARG A 1 124 ? -7.102 -7.295 21.623 1.00 59.72 124 ARG A O 1
ATOM 978 N N . ARG A 1 125 ? -7.769 -6.642 19.595 1.00 55.16 125 ARG A N 1
ATOM 979 C CA . ARG A 1 125 ? -9.191 -6.678 19.983 1.00 55.16 125 ARG A CA 1
ATOM 980 C C . ARG A 1 125 ? -9.743 -8.089 19.886 1.00 55.16 125 ARG A C 1
ATOM 982 O O . ARG A 1 125 ? -9.590 -8.734 18.851 1.00 55.16 125 ARG A O 1
ATOM 989 N N . ASP A 1 126 ? -10.453 -8.503 20.932 1.00 49.75 126 ASP A N 1
ATOM 990 C CA . ASP A 1 126 ? -11.213 -9.744 20.908 1.00 49.75 126 ASP A CA 1
ATOM 991 C C . ASP A 1 126 ? -12.238 -9.685 19.763 1.00 49.75 126 ASP A C 1
ATOM 993 O O . ASP A 1 126 ? -13.066 -8.764 19.710 1.00 49.75 126 ASP A O 1
ATOM 997 N N . PRO A 1 127 ? -12.171 -10.617 18.802 1.00 52.69 127 PRO A N 1
ATOM 998 C CA . PRO A 1 127 ? -13.118 -10.658 17.704 1.00 52.69 127 PRO A CA 1
ATOM 999 C C . PRO A 1 127 ? -14.522 -10.991 18.239 1.00 52.69 127 PRO A C 1
ATOM 1001 O O . PRO A 1 127 ? -14.652 -11.757 19.199 1.00 52.69 127 PRO A O 1
ATOM 1004 N N . PRO A 1 128 ? -15.592 -10.440 17.636 1.00 52.69 128 PRO A N 1
ATOM 1005 C CA . PRO A 1 128 ? -16.958 -10.816 17.987 1.00 52.69 128 PRO A CA 1
ATOM 1006 C C . PRO A 1 128 ? -17.200 -12.318 17.743 1.00 52.69 128 PRO A C 1
ATOM 1008 O O . PRO A 1 128 ? -16.447 -12.967 17.015 1.00 52.69 128 PRO A O 1
ATOM 1011 N N . ASN A 1 129 ? -18.244 -12.864 18.381 1.00 51.16 129 ASN A N 1
ATOM 1012 C CA . ASN A 1 129 ? -18.581 -14.293 18.378 1.00 51.16 129 ASN A CA 1
ATOM 1013 C C . ASN A 1 129 ? -18.434 -14.935 16.987 1.00 51.16 129 ASN A C 1
ATOM 1015 O O . ASN A 1 129 ? -18.968 -14.414 16.013 1.00 51.16 129 ASN A O 1
ATOM 1019 N N . SER A 1 130 ? -17.734 -16.082 16.961 1.00 61.09 130 SER A N 1
ATOM 1020 C CA . SER A 1 130 ? -17.242 -16.807 15.778 1.00 61.09 130 SER A CA 1
ATOM 1021 C C . SER A 1 130 ? -16.097 -16.071 15.040 1.00 61.09 130 SER A C 1
ATOM 1023 O O . SER A 1 130 ? -16.280 -15.333 14.073 1.00 61.09 130 SER A O 1
ATOM 1025 N N . GLN A 1 131 ? -14.857 -16.319 15.502 1.00 71.25 131 GLN A N 1
ATOM 1026 C CA . GLN A 1 131 ? -13.608 -15.798 14.910 1.00 71.25 131 GLN A CA 1
ATOM 1027 C C . GLN A 1 131 ? -13.553 -15.952 13.383 1.00 71.25 131 GLN A C 1
ATOM 1029 O O . GLN A 1 131 ? -13.093 -15.053 12.683 1.00 71.25 131 GLN A O 1
ATOM 1034 N N . ALA A 1 132 ? -14.033 -17.084 12.869 1.00 74.12 132 ALA A N 1
ATOM 1035 C CA . ALA A 1 132 ? -13.998 -17.393 11.447 1.00 74.12 132 ALA A CA 1
ATOM 1036 C C . ALA A 1 132 ? -14.931 -16.491 10.623 1.00 74.12 132 ALA A C 1
ATOM 1038 O O . ALA A 1 132 ? -14.523 -15.990 9.577 1.00 74.12 132 ALA A O 1
ATOM 1039 N N . GLU A 1 133 ? -16.160 -16.238 11.083 1.00 80.62 133 GLU A N 1
ATOM 1040 C CA . GLU A 1 133 ? -17.106 -15.373 10.362 1.00 80.62 133 GLU A CA 1
ATOM 1041 C C . GLU A 1 133 ? -16.651 -13.914 10.369 1.00 80.62 133 GLU A C 1
ATOM 1043 O O . GLU A 1 133 ? -16.733 -13.240 9.339 1.00 80.62 133 GLU A O 1
ATOM 1048 N N . PHE A 1 134 ? -16.107 -13.440 11.496 1.00 82.12 134 PHE A N 1
ATOM 1049 C CA . PHE A 1 134 ? -15.525 -12.102 11.573 1.00 82.12 134 PHE A CA 1
ATOM 1050 C C . PHE A 1 134 ? -14.367 -11.934 10.584 1.00 82.12 134 PHE A C 1
ATOM 1052 O O . PHE A 1 134 ? -14.362 -10.978 9.805 1.00 82.12 134 PHE A O 1
ATOM 1059 N N . VAL A 1 135 ? -13.410 -12.869 10.584 1.00 82.94 135 VAL A N 1
ATOM 1060 C CA . VAL A 1 135 ? -12.251 -12.818 9.685 1.00 82.94 135 VAL A CA 1
ATOM 1061 C C . VAL A 1 135 ? -12.697 -12.889 8.229 1.00 82.94 135 VAL A C 1
ATOM 1063 O O . VAL A 1 135 ? -12.246 -12.075 7.432 1.00 82.94 135 VAL A O 1
ATOM 1066 N N . ASN A 1 136 ? -13.627 -13.777 7.877 1.00 85.25 136 ASN A N 1
ATOM 1067 C CA . ASN A 1 136 ? -14.144 -13.858 6.511 1.00 85.25 136 ASN A CA 1
ATOM 1068 C C . ASN A 1 136 ? -14.818 -12.546 6.077 1.00 85.25 136 ASN A C 1
ATOM 1070 O O . ASN A 1 136 ? -14.491 -12.012 5.019 1.00 85.25 136 ASN A O 1
ATOM 1074 N N . SER A 1 137 ? -15.676 -11.962 6.924 1.00 85.44 137 SER A N 1
ATOM 1075 C CA . SER A 1 137 ? -16.304 -10.665 6.635 1.00 85.44 137 SER A CA 1
ATOM 1076 C C . SER A 1 137 ? -15.275 -9.542 6.477 1.00 85.44 137 SER A C 1
ATOM 1078 O O . SER A 1 137 ? -15.419 -8.683 5.604 1.00 85.44 137 SER A O 1
ATOM 1080 N N . LEU A 1 138 ? -14.229 -9.537 7.306 1.00 83.44 138 LEU A N 1
ATOM 1081 C CA . LEU A 1 138 ? -13.137 -8.576 7.208 1.00 83.44 138 LEU A CA 1
ATOM 1082 C C . LEU A 1 138 ? -12.354 -8.755 5.903 1.00 83.44 138 LEU A C 1
ATOM 1084 O O . LEU A 1 138 ? -12.119 -7.772 5.205 1.00 83.44 138 LEU A O 1
ATOM 1088 N N . LEU A 1 139 ? -11.990 -9.990 5.549 1.00 86.06 139 LEU A N 1
ATOM 1089 C CA . LEU A 1 139 ? -11.289 -10.304 4.306 1.00 86.06 139 LEU A CA 1
ATOM 1090 C C . LEU A 1 139 ? -12.096 -9.845 3.090 1.00 86.06 139 LEU A C 1
ATOM 1092 O O . LEU A 1 139 ? -11.532 -9.220 2.198 1.00 86.06 139 LEU A O 1
ATOM 1096 N N . ASP A 1 140 ? -13.406 -10.082 3.063 1.00 87.56 140 ASP A N 1
ATOM 1097 C CA . ASP A 1 140 ? -14.255 -9.655 1.948 1.00 87.56 140 ASP A CA 1
ATOM 1098 C C . ASP A 1 140 ? 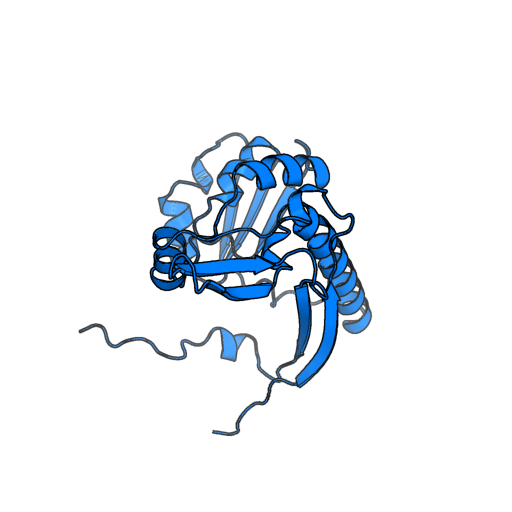-14.335 -8.129 1.836 1.00 87.56 140 ASP A C 1
ATOM 1100 O O . ASP A 1 140 ? -14.192 -7.576 0.741 1.00 87.56 140 ASP A O 1
ATOM 1104 N N . LYS A 1 141 ? -14.463 -7.424 2.968 1.00 84.69 141 LYS A N 1
ATOM 1105 C CA . LYS A 1 141 ? -14.424 -5.954 2.999 1.00 84.69 141 LYS A CA 1
ATOM 1106 C C . LYS A 1 141 ? -13.077 -5.403 2.535 1.00 84.69 141 LYS A C 1
ATOM 1108 O O . LYS A 1 141 ? -13.065 -4.428 1.791 1.00 84.69 141 LYS A O 1
ATOM 1113 N N . LEU A 1 142 ? -11.964 -6.027 2.932 1.00 86.12 142 LEU A N 1
ATOM 1114 C CA . LEU A 1 142 ? -10.614 -5.636 2.513 1.00 86.12 142 LEU A CA 1
ATOM 1115 C C . LEU A 1 142 ? -10.385 -5.869 1.018 1.00 86.12 142 LEU A C 1
ATOM 1117 O O . LEU A 1 142 ? -9.836 -5.007 0.340 1.00 86.12 142 LEU A O 1
ATOM 1121 N N . LYS A 1 143 ? -10.825 -7.009 0.478 1.00 89.38 143 LYS A N 1
ATOM 1122 C CA . LYS A 1 143 ? -10.742 -7.292 -0.963 1.00 89.38 143 LYS A CA 1
ATOM 1123 C C . LYS A 1 143 ? -11.554 -6.282 -1.768 1.00 89.38 143 LYS A C 1
ATOM 1125 O O . LYS A 1 143 ? -11.071 -5.774 -2.777 1.00 89.38 143 LYS A O 1
ATOM 1130 N N . HIS A 1 144 ? -12.766 -5.969 -1.311 1.00 89.12 144 HIS A N 1
ATOM 1131 C CA . HIS A 1 144 ? -13.623 -4.989 -1.966 1.00 89.12 144 HIS A CA 1
ATOM 1132 C C . HIS A 1 144 ? -13.035 -3.573 -1.899 1.00 89.12 144 HIS A C 1
ATOM 1134 O O . HIS A 1 144 ? -12.934 -2.911 -2.930 1.00 89.12 144 HIS A O 1
ATOM 1140 N N . 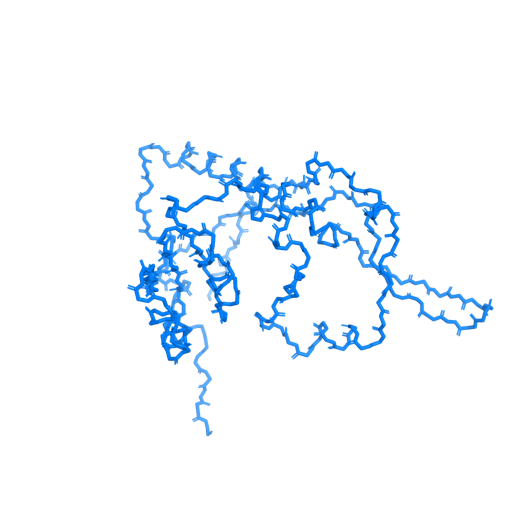SER A 1 145 ? -12.579 -3.120 -0.726 1.00 85.12 145 SER A N 1
ATOM 1141 C CA . SER A 1 145 ? -11.976 -1.789 -0.584 1.00 85.12 145 SER A CA 1
ATOM 1142 C C . SER A 1 145 ? -10.681 -1.657 -1.384 1.00 85.12 145 SER A C 1
ATOM 1144 O O . SER A 1 145 ? -10.464 -0.630 -2.028 1.00 85.12 145 SER A O 1
ATOM 1146 N N . LEU A 1 146 ? -9.860 -2.712 -1.426 1.00 87.25 146 LEU A N 1
ATOM 1147 C CA . LEU A 1 146 ? -8.681 -2.767 -2.282 1.00 87.25 146 LEU A CA 1
ATOM 1148 C C . LEU A 1 146 ? -9.074 -2.697 -3.763 1.00 87.25 146 LEU A C 1
ATOM 1150 O O . LEU A 1 146 ? -8.495 -1.902 -4.493 1.00 87.25 146 LEU A O 1
ATOM 1154 N N . SER A 1 147 ? -10.090 -3.445 -4.205 1.00 89.94 147 SER A N 1
ATOM 1155 C CA . SER A 1 147 ? -10.588 -3.378 -5.590 1.00 89.94 147 SER A CA 1
ATOM 1156 C C . SER A 1 147 ? -11.011 -1.956 -5.989 1.00 89.94 147 SER A C 1
ATOM 1158 O O . SER A 1 147 ? -10.675 -1.504 -7.086 1.00 89.94 147 SER A O 1
ATOM 1160 N N . LEU A 1 148 ? -11.674 -1.214 -5.093 1.00 86.94 148 LEU A N 1
ATOM 1161 C CA . LEU A 1 148 ? -12.037 0.189 -5.327 1.00 86.94 148 LEU A CA 1
ATOM 1162 C C . LEU A 1 148 ? -10.802 1.099 -5.374 1.00 86.94 148 LEU A C 1
ATOM 1164 O O . LEU A 1 148 ? -10.678 1.923 -6.276 1.00 86.94 148 LEU A O 1
ATOM 1168 N N . ALA A 1 149 ? -9.856 0.934 -4.446 1.00 83.69 149 ALA A N 1
ATOM 1169 C CA . ALA A 1 149 ? -8.630 1.729 -4.422 1.00 83.69 149 ALA A CA 1
ATOM 1170 C C . ALA A 1 149 ? -7.789 1.535 -5.697 1.00 83.69 149 ALA A C 1
ATOM 1172 O O . ALA A 1 149 ? -7.283 2.503 -6.266 1.00 83.69 149 ALA A O 1
ATOM 1173 N N . LEU A 1 150 ? -7.678 0.301 -6.192 1.00 87.06 150 LEU A N 1
ATOM 1174 C CA . LEU A 1 150 ? -6.885 -0.027 -7.379 1.00 87.06 150 LEU A CA 1
ATOM 1175 C C . LEU A 1 150 ? -7.404 0.619 -8.669 1.00 87.06 150 LEU A C 1
ATOM 1177 O O . LEU A 1 150 ? -6.646 0.704 -9.628 1.00 87.06 150 LEU A O 1
ATOM 1181 N N . VAL A 1 151 ? -8.636 1.134 -8.696 1.00 85.25 151 VAL A N 1
ATOM 1182 C CA . VAL A 1 151 ? -9.109 1.994 -9.794 1.00 85.25 151 VAL A CA 1
ATOM 1183 C C . VAL A 1 151 ? -8.223 3.237 -9.908 1.00 85.25 151 VAL A C 1
ATOM 1185 O O . VAL A 1 151 ? -7.761 3.589 -10.987 1.00 85.25 151 VAL A O 1
ATOM 1188 N N . HIS A 1 152 ? -7.958 3.905 -8.787 1.00 82.44 152 HIS A N 1
ATOM 1189 C CA . HIS A 1 152 ? -7.232 5.180 -8.747 1.00 82.44 152 HIS A CA 1
ATOM 1190 C C . HIS A 1 152 ? -5.725 5.012 -8.573 1.00 82.44 152 HIS A C 1
ATOM 1192 O O . HIS A 1 152 ? -4.951 5.929 -8.859 1.00 82.44 152 HIS A O 1
ATOM 1198 N N . PHE A 1 153 ? -5.320 3.845 -8.085 1.00 83.56 153 PHE A N 1
ATOM 1199 C CA . PHE A 1 153 ? -3.933 3.456 -7.891 1.00 83.56 153 PHE A CA 1
ATOM 1200 C C . PHE A 1 153 ? -3.578 2.249 -8.765 1.00 83.56 153 PHE A C 1
ATOM 1202 O O . PHE A 1 153 ? -2.883 1.328 -8.335 1.00 83.56 153 PHE A O 1
ATOM 1209 N N . TYR A 1 154 ? -4.046 2.271 -10.014 1.00 82.88 154 TYR A N 1
ATOM 1210 C CA . TYR A 1 154 ? -3.831 1.205 -10.989 1.00 82.88 154 TYR A CA 1
ATOM 1211 C C . TYR A 1 154 ? -2.355 0.807 -11.197 1.00 82.88 154 TYR A C 1
ATOM 1213 O O . TYR A 1 154 ? -2.129 -0.387 -11.425 1.00 82.88 154 TYR A O 1
ATOM 1221 N N . PRO A 1 155 ? -1.331 1.682 -11.014 1.00 86.69 155 PRO A N 1
ATOM 1222 C CA . PRO A 1 155 ? 0.064 1.245 -11.087 1.00 86.69 155 PRO A CA 1
ATOM 1223 C C . PRO A 1 155 ? 0.435 0.163 -10.064 1.00 86.69 155 PRO A C 1
ATOM 1225 O O . PRO A 1 155 ? 1.356 -0.603 -10.320 1.00 86.69 155 PRO A O 1
ATOM 1228 N N . PHE A 1 156 ? -0.290 0.034 -8.943 1.00 85.50 156 PHE A N 1
ATOM 1229 C CA . PHE A 1 156 ? -0.062 -1.050 -7.975 1.00 85.50 156 PHE A CA 1
ATOM 1230 C C . PHE A 1 156 ? -0.546 -2.416 -8.454 1.00 85.50 156 PHE A C 1
ATOM 1232 O O . PHE A 1 156 ? -0.131 -3.436 -7.907 1.00 85.50 156 PHE A O 1
ATOM 1239 N N . THR A 1 157 ? -1.413 -2.453 -9.465 1.00 86.56 157 THR A N 1
ATOM 1240 C CA . THR A 1 157 ? -1.706 -3.708 -10.157 1.00 86.56 157 THR A CA 1
ATOM 1241 C C . THR A 1 157 ? -0.669 -4.001 -11.225 1.00 86.56 157 THR A C 1
ATOM 1243 O O . THR A 1 157 ? -0.449 -5.163 -11.523 1.00 86.56 157 THR A O 1
ATOM 1246 N N . GLY A 1 158 ? -0.007 -2.997 -11.794 1.00 87.38 158 GLY A N 1
ATOM 1247 C CA . GLY A 1 158 ? 0.874 -3.198 -12.934 1.00 87.38 158 GLY A CA 1
ATOM 1248 C C . GLY A 1 158 ? 2.142 -3.997 -12.628 1.00 87.38 158 GLY A C 1
ATOM 1249 O O . GLY A 1 158 ? 2.569 -4.158 -11.484 1.00 87.38 158 GLY A O 1
ATOM 1250 N N . ARG A 1 159 ? 2.763 -4.515 -13.687 1.00 88.25 159 ARG A N 1
ATOM 1251 C CA . ARG A 1 159 ? 4.032 -5.241 -13.608 1.00 88.25 159 ARG A CA 1
ATOM 1252 C C . ARG A 1 159 ? 5.182 -4.351 -14.022 1.00 88.25 159 ARG A C 1
ATOM 1254 O O . ARG A 1 159 ? 5.112 -3.659 -15.030 1.00 88.25 159 ARG A O 1
ATOM 1261 N N . PHE A 1 160 ? 6.262 -4.410 -13.259 1.00 89.12 160 PHE A N 1
ATOM 1262 C CA . PHE A 1 160 ? 7.492 -3.733 -13.625 1.00 89.12 160 PHE A CA 1
ATOM 1263 C C . PHE A 1 160 ? 8.150 -4.452 -14.805 1.00 89.12 160 PHE A C 1
ATOM 1265 O O . PHE A 1 160 ? 8.425 -5.650 -14.732 1.00 89.12 160 PHE A O 1
ATOM 1272 N N . MET A 1 161 ? 8.399 -3.713 -15.879 1.00 90.25 161 MET A N 1
ATOM 1273 C CA . MET A 1 161 ? 8.927 -4.218 -17.138 1.00 90.25 161 MET A CA 1
ATOM 1274 C C . MET A 1 161 ? 10.156 -3.418 -17.555 1.00 90.25 161 MET A C 1
ATOM 1276 O O . MET A 1 161 ? 10.246 -2.206 -17.349 1.00 90.25 161 MET A O 1
ATOM 1280 N N . THR A 1 162 ? 11.096 -4.106 -18.193 1.00 91.94 162 THR A N 1
ATOM 1281 C CA . THR A 1 162 ? 12.242 -3.486 -18.853 1.00 91.94 162 THR A CA 1
ATOM 1282 C C . THR A 1 162 ? 12.244 -3.877 -20.324 1.00 91.94 162 THR A C 1
ATOM 1284 O O . THR A 1 162 ? 11.968 -5.022 -20.684 1.00 91.94 162 THR A O 1
ATOM 1287 N N . LYS A 1 163 ? 12.526 -2.914 -21.199 1.00 90.88 163 LYS A N 1
ATOM 1288 C CA . LYS A 1 163 ? 12.647 -3.137 -22.640 1.00 90.88 163 LYS A CA 1
ATOM 1289 C C . LYS A 1 163 ? 13.919 -2.479 -23.140 1.00 90.88 163 LYS A C 1
ATOM 1291 O O . LYS A 1 163 ? 14.166 -1.309 -22.865 1.00 90.88 163 LYS A O 1
ATOM 1296 N N . LYS A 1 164 ? 14.717 -3.236 -23.883 1.00 92.50 164 LYS A N 1
ATOM 1297 C CA . LYS A 1 164 ? 15.879 -2.717 -24.596 1.00 92.50 164 LYS A CA 1
ATOM 1298 C C . LYS A 1 164 ? 15.460 -2.410 -26.031 1.00 92.50 164 LYS A C 1
ATOM 1300 O O . LYS A 1 164 ? 15.000 -3.306 -26.729 1.00 92.50 164 LYS A O 1
ATOM 1305 N N . GLU A 1 165 ? 15.612 -1.162 -26.442 1.00 90.44 165 GLU A N 1
ATOM 1306 C CA . GLU A 1 165 ? 15.495 -0.735 -27.833 1.00 90.44 165 GLU A CA 1
ATOM 1307 C C . GLU A 1 165 ? 16.891 -0.680 -28.449 1.00 90.44 165 GLU A C 1
ATOM 1309 O O . GLU A 1 165 ? 17.854 -0.225 -27.822 1.00 90.44 165 GLU A O 1
ATOM 1314 N N . GLU A 1 166 ? 17.021 -1.192 -29.669 1.00 88.62 166 GLU A N 1
ATOM 1315 C CA . GLU A 1 166 ? 18.311 -1.255 -30.357 1.00 88.62 166 GLU A CA 1
ATOM 1316 C C . GLU A 1 166 ? 18.580 -0.020 -31.216 1.00 88.62 166 GLU A C 1
ATOM 1318 O O . GLU A 1 166 ? 19.739 0.279 -31.486 1.00 88.62 166 G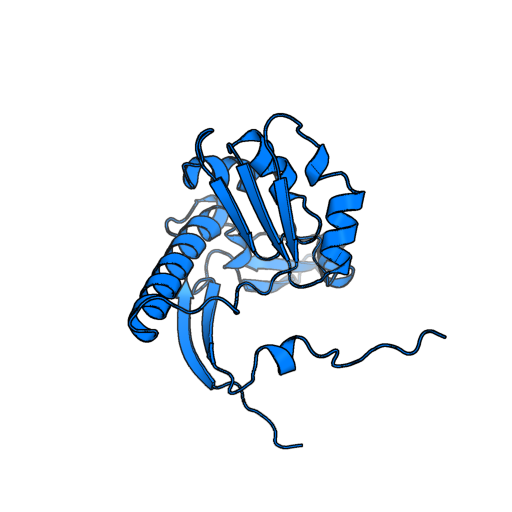LU A O 1
ATOM 1323 N N . ASN A 1 167 ? 17.545 0.725 -31.619 1.00 84.19 167 ASN A N 1
ATOM 1324 C CA . ASN A 1 167 ? 17.710 1.878 -32.498 1.00 84.19 167 ASN A CA 1
ATOM 1325 C C . ASN A 1 167 ? 16.640 2.961 -32.235 1.00 84.19 167 ASN A C 1
ATOM 1327 O O . ASN A 1 167 ? 15.530 2.855 -32.758 1.00 84.19 167 ASN A O 1
ATOM 1331 N N . PRO A 1 168 ? 16.939 4.003 -31.433 1.00 82.75 168 PRO A N 1
ATOM 1332 C CA . PRO A 1 168 ? 18.208 4.266 -30.743 1.00 82.75 168 PRO A CA 1
ATOM 1333 C C . PRO A 1 168 ? 18.464 3.286 -29.586 1.00 82.75 168 PRO A C 1
ATOM 1335 O O . PRO A 1 168 ? 17.525 2.729 -29.023 1.00 82.75 168 PRO A O 1
ATOM 1338 N N . HIS A 1 169 ? 19.731 3.103 -29.199 1.00 86.75 169 HIS A N 1
ATOM 1339 C CA . HIS A 1 169 ? 20.087 2.302 -28.024 1.00 86.75 169 HIS A CA 1
ATOM 1340 C C . HIS A 1 169 ? 19.520 2.927 -26.744 1.00 86.75 169 HIS A C 1
ATOM 1342 O O . HIS A 1 169 ? 20.075 3.892 -26.217 1.00 86.75 169 HIS A O 1
ATOM 1348 N N . LEU A 1 170 ? 18.424 2.366 -26.235 1.00 87.94 170 LEU A N 1
ATOM 1349 C CA . LEU A 1 170 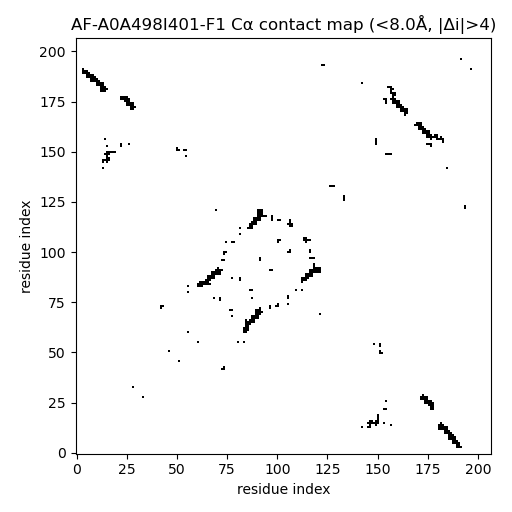? 17.725 2.872 -25.057 1.00 87.94 170 LEU A CA 1
ATOM 1350 C C . LEU A 1 170 ? 17.238 1.716 -24.182 1.00 87.94 170 LEU A C 1
ATOM 1352 O O . LEU A 1 170 ? 16.784 0.688 -24.678 1.00 87.94 170 LEU A O 1
ATOM 1356 N N . TYR A 1 171 ? 17.305 1.903 -22.865 1.00 88.81 171 TYR A N 1
ATOM 1357 C CA . TYR A 1 171 ? 16.643 1.031 -21.900 1.00 88.81 171 TYR A CA 1
ATOM 1358 C C . TYR A 1 171 ? 15.419 1.754 -21.356 1.00 88.81 171 TYR A C 1
ATOM 1360 O O . TYR A 1 171 ? 15.534 2.786 -20.699 1.00 88.81 171 TYR A O 1
ATOM 1368 N N . LEU A 1 172 ? 14.249 1.207 -21.652 1.00 90.44 172 LEU A N 1
ATOM 1369 C CA . LEU A 1 172 ? 12.977 1.666 -21.130 1.00 90.44 172 LEU A CA 1
ATOM 1370 C C . LEU A 1 172 ? 12.632 0.849 -19.896 1.00 90.44 172 LEU A C 1
ATOM 1372 O O . LEU A 1 172 ? 12.719 -0.380 -19.902 1.00 90.44 172 LEU A O 1
ATOM 1376 N N . VAL A 1 173 ? 12.204 1.547 -18.856 1.00 91.62 173 VAL A N 1
ATOM 1377 C CA . VAL A 1 173 ? 11.683 0.954 -17.634 1.00 91.62 173 VAL A CA 1
ATOM 1378 C C . VAL A 1 173 ? 10.288 1.513 -17.429 1.00 91.62 173 VAL A C 1
ATOM 1380 O O . VAL A 1 173 ? 10.096 2.727 -17.485 1.00 91.62 173 VAL A O 1
ATOM 1383 N N . TYR A 1 174 ? 9.304 0.641 -17.263 1.00 90.62 174 TYR A N 1
ATOM 1384 C CA . TYR A 1 174 ? 7.910 1.055 -17.167 1.00 90.62 174 TYR A CA 1
ATOM 1385 C C . TYR A 1 174 ? 7.080 0.065 -16.361 1.00 90.62 174 TYR A C 1
ATOM 1387 O O . TYR A 1 174 ? 7.482 -1.076 -16.139 1.00 90.62 174 TYR A O 1
ATOM 1395 N N . VAL A 1 175 ? 5.905 0.509 -15.932 1.00 90.19 175 VAL A N 1
ATOM 1396 C CA . VAL A 1 175 ? 4.894 -0.332 -15.300 1.00 90.19 175 VAL A CA 1
ATOM 1397 C C . VAL A 1 175 ? 3.806 -0.645 -16.329 1.00 90.19 175 VAL A C 1
ATOM 1399 O O . VAL A 1 175 ? 3.097 0.253 -16.783 1.00 90.19 175 VAL A O 1
ATOM 1402 N N . ASP A 1 176 ? 3.685 -1.916 -16.713 1.00 89.50 176 ASP A N 1
ATOM 1403 C CA . ASP A 1 176 ? 2.610 -2.416 -17.573 1.00 89.50 176 ASP A CA 1
ATOM 1404 C C . ASP A 1 176 ? 1.368 -2.715 -16.730 1.00 89.50 176 ASP A C 1
ATOM 1406 O O . ASP A 1 176 ? 1.313 -3.703 -15.993 1.00 89.50 176 ASP A O 1
ATOM 1410 N N . CYS A 1 177 ? 0.379 -1.834 -16.832 1.00 84.56 177 CYS A N 1
ATOM 1411 C CA . CYS A 1 177 ? -0.889 -1.947 -16.118 1.00 84.56 177 CYS A CA 1
ATOM 1412 C C . CYS A 1 177 ? -1.958 -2.709 -16.921 1.00 84.56 177 CYS A C 1
ATOM 1414 O O . CYS A 1 177 ? -2.972 -3.110 -16.357 1.00 84.56 177 CYS A O 1
ATOM 1416 N N . SER A 1 178 ? -1.714 -2.9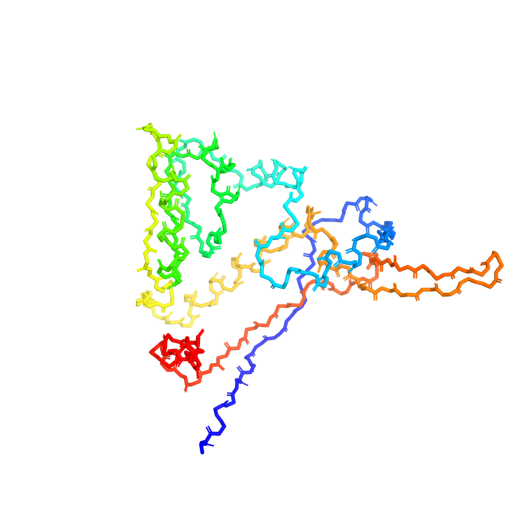53 -18.213 1.00 81.75 178 SER A N 1
ATOM 1417 C CA . SER A 1 178 ? -2.677 -3.561 -19.136 1.00 81.75 178 SER A CA 1
ATOM 1418 C C . SER A 1 178 ? -2.689 -5.091 -19.067 1.00 81.75 178 SER A C 1
ATOM 1420 O O . SER A 1 178 ? -3.737 -5.714 -19.229 1.00 81.75 178 SER A O 1
ATOM 1422 N N . ASN A 1 179 ? -1.539 -5.703 -18.773 1.00 78.69 179 ASN A N 1
ATOM 1423 C CA . ASN A 1 179 ? -1.365 -7.154 -18.721 1.00 78.69 179 ASN A CA 1
ATOM 1424 C C . ASN A 1 179 ? -1.068 -7.650 -17.298 1.00 78.69 179 ASN A C 1
ATOM 1426 O O . ASN A 1 179 ? -0.083 -8.351 -17.037 1.00 78.69 179 ASN A O 1
ATOM 1430 N N . SER A 1 180 ? -1.910 -7.247 -16.347 1.00 81.38 180 SER A N 1
ATOM 1431 C CA . SER A 1 180 ? -1.770 -7.660 -14.955 1.00 81.38 180 SER A CA 1
ATOM 1432 C C . SER A 1 180 ? -2.877 -8.614 -14.503 1.00 81.38 180 SER A C 1
ATOM 1434 O O . SER A 1 180 ? -4.047 -8.358 -14.781 1.00 81.38 180 SER A O 1
ATOM 1436 N N . PRO A 1 181 ? -2.553 -9.667 -13.721 1.00 85.69 181 PRO A N 1
ATOM 1437 C CA . PRO A 1 181 ? -3.569 -10.448 -13.019 1.00 85.69 181 PRO A CA 1
ATOM 1438 C C . PRO A 1 181 ? -4.265 -9.665 -11.889 1.00 85.69 181 PRO A C 1
ATOM 1440 O O . PRO A 1 181 ? -5.249 -10.158 -11.349 1.00 85.69 181 PRO A O 1
ATOM 1443 N N . GLY A 1 182 ? -3.766 -8.480 -11.512 1.00 88.00 182 GLY A N 1
ATOM 1444 C CA . GLY A 1 182 ? -4.232 -7.679 -10.379 1.00 88.00 182 GLY A CA 1
ATOM 1445 C C . GLY A 1 182 ? -3.211 -7.609 -9.238 1.00 88.00 182 GLY A C 1
ATOM 1446 O O . GLY A 1 182 ? -2.090 -8.112 -9.340 1.00 88.00 182 GLY A O 1
ATOM 1447 N N . ALA A 1 183 ? -3.606 -6.994 -8.125 1.00 90.25 183 ALA A N 1
ATOM 1448 C CA . ALA A 1 183 ? -2.808 -6.968 -6.905 1.00 90.25 183 ALA A CA 1
ATOM 1449 C C . ALA A 1 183 ? -2.935 -8.301 -6.160 1.00 90.25 183 ALA A C 1
ATOM 1451 O O . ALA A 1 183 ? -4.037 -8.785 -5.900 1.00 90.25 183 ALA A O 1
ATOM 1452 N N . ARG A 1 184 ? -1.807 -8.903 -5.794 1.00 90.88 184 ARG A N 1
ATOM 1453 C CA . ARG A 1 184 ? -1.788 -10.180 -5.078 1.00 90.88 184 ARG A CA 1
ATOM 1454 C C . ARG A 1 184 ? -2.185 -9.975 -3.617 1.00 90.88 184 ARG A C 1
ATOM 1456 O O . ARG A 1 184 ? -1.543 -9.203 -2.911 1.00 90.88 184 ARG A O 1
ATOM 1463 N N . PHE A 1 185 ? -3.215 -10.680 -3.169 1.00 90.88 185 PHE A N 1
ATOM 1464 C CA . PHE A 1 185 ? -3.735 -10.629 -1.807 1.00 90.88 185 PHE A CA 1
ATOM 1465 C C . PHE A 1 185 ? -3.545 -11.989 -1.139 1.00 90.88 185 PHE A C 1
ATOM 1467 O O . PHE A 1 185 ? -4.094 -12.994 -1.597 1.00 90.88 185 PHE A O 1
ATOM 1474 N N . ILE A 1 186 ? -2.771 -12.016 -0.054 1.00 87.50 186 ILE A N 1
ATOM 1475 C CA . ILE A 1 186 ? -2.420 -13.233 0.680 1.00 87.50 186 ILE A CA 1
ATOM 1476 C C . ILE A 1 186 ? -2.969 -13.118 2.098 1.00 87.50 186 ILE A C 1
ATOM 1478 O O . ILE A 1 186 ? -2.623 -12.194 2.831 1.00 87.50 186 ILE A O 1
ATOM 1482 N N . TYR A 1 187 ? -3.793 -14.084 2.488 1.00 86.62 187 TYR A N 1
ATOM 1483 C CA . TYR A 1 187 ? -4.173 -14.301 3.874 1.00 86.62 187 TYR A CA 1
ATOM 1484 C C . TYR A 1 187 ? -3.329 -15.441 4.437 1.00 86.62 187 TYR A C 1
ATOM 1486 O O . TYR A 1 187 ? -3.394 -16.578 3.967 1.00 86.62 187 TYR A O 1
ATOM 1494 N N . ALA A 1 188 ? -2.531 -15.126 5.450 1.00 85.00 188 ALA A N 1
ATOM 1495 C CA . ALA A 1 188 ? -1.672 -16.075 6.129 1.00 85.00 188 ALA A CA 1
ATOM 1496 C C . ALA A 1 188 ? -1.838 -15.959 7.644 1.00 85.00 188 ALA A C 1
ATOM 1498 O O . ALA A 1 188 ? -2.237 -14.920 8.168 1.00 85.00 188 ALA A O 1
ATOM 1499 N N . THR A 1 189 ? -1.512 -17.038 8.341 1.00 80.94 189 THR A N 1
ATOM 1500 C CA . THR A 1 189 ? -1.446 -17.091 9.797 1.00 80.94 189 THR A CA 1
ATOM 1501 C C . THR A 1 189 ? -0.049 -17.502 10.231 1.00 80.94 189 THR A C 1
ATOM 1503 O O . THR A 1 189 ? 0.674 -18.192 9.509 1.00 80.94 189 THR A O 1
ATOM 1506 N N . LEU A 1 190 ? 0.336 -17.080 11.422 1.00 76.56 190 LEU A N 1
ATOM 1507 C CA . LEU A 1 190 ? 1.572 -17.469 12.068 1.00 76.56 190 LEU A CA 1
ATOM 1508 C C . LEU A 1 190 ? 1.227 -17.788 13.520 1.00 76.56 190 LEU A C 1
ATOM 1510 O O . LEU A 1 190 ? 0.471 -17.052 14.149 1.00 76.56 190 LEU A O 1
ATOM 1514 N N . ASP A 1 191 ? 1.754 -18.900 14.026 1.00 74.56 191 ASP A N 1
ATOM 1515 C CA . ASP A 1 191 ? 1.534 -19.337 15.407 1.00 74.56 191 ASP A CA 1
ATOM 1516 C C . ASP A 1 191 ? 2.485 -18.577 16.345 1.00 74.56 191 ASP A C 1
ATOM 1518 O O . ASP A 1 191 ? 3.457 -19.124 16.871 1.00 74.56 191 ASP A O 1
ATOM 1522 N N . VAL A 1 192 ? 2.254 -17.265 16.428 1.00 67.94 192 VAL A N 1
ATOM 1523 C CA . VAL A 1 192 ? 2.969 -16.304 17.271 1.00 67.94 192 VAL A CA 1
ATOM 1524 C C . VAL A 1 192 ? 1.971 -15.505 18.083 1.00 67.94 192 VAL A C 1
ATOM 1526 O O . VAL A 1 192 ? 0.866 -15.197 17.630 1.00 67.94 192 VAL A O 1
ATOM 1529 N N . SER A 1 193 ? 2.375 -15.128 19.287 1.00 64.38 193 SER A N 1
ATOM 1530 C CA . SER A 1 193 ? 1.639 -14.137 20.046 1.00 64.38 193 SER A CA 1
ATOM 1531 C C . SER A 1 193 ? 1.929 -12.743 19.493 1.00 64.38 193 SER A C 1
ATOM 1533 O O . SER A 1 193 ? 2.993 -12.465 18.940 1.00 64.38 193 SER A O 1
ATOM 1535 N N . VAL A 1 194 ? 1.005 -11.814 19.721 1.00 60.94 194 VAL A N 1
ATOM 1536 C CA . VAL A 1 194 ? 1.252 -10.387 19.475 1.00 60.94 194 VAL A CA 1
ATOM 1537 C C . VAL A 1 194 ? 2.514 -9.897 20.206 1.00 60.94 194 VAL A C 1
ATOM 1539 O O . VAL A 1 194 ? 3.199 -8.995 19.734 1.00 60.94 194 VAL A O 1
ATOM 1542 N N . LEU A 1 195 ? 2.848 -10.489 21.358 1.00 57.53 195 LEU A N 1
ATOM 1543 C CA . LEU A 1 195 ? 4.039 -10.116 22.117 1.00 57.53 195 LEU A CA 1
ATOM 1544 C C . LEU A 1 195 ? 5.333 -10.442 21.357 1.00 57.53 195 LEU A C 1
ATOM 1546 O O . LEU A 1 195 ? 6.275 -9.664 21.449 1.00 57.53 195 LEU A O 1
ATOM 1550 N N . ASP A 1 196 ? 5.348 -11.520 20.571 1.00 61.72 196 ASP A N 1
ATOM 1551 C CA . ASP A 1 196 ? 6.504 -11.922 19.758 1.00 61.72 196 ASP A CA 1
ATOM 1552 C C . ASP A 1 196 ? 6.735 -10.966 18.571 1.00 61.72 196 ASP A C 1
ATOM 1554 O O . ASP A 1 196 ? 7.868 -10.772 18.139 1.00 61.72 196 ASP A O 1
ATOM 1558 N N . ILE A 1 197 ? 5.671 -10.332 18.058 1.00 59.69 197 ILE A N 1
ATOM 1559 C CA . ILE A 1 197 ? 5.749 -9.303 17.002 1.00 59.69 197 ILE A CA 1
ATOM 1560 C C . ILE A 1 197 ? 6.229 -7.968 17.582 1.00 59.69 197 ILE A C 1
ATOM 1562 O O . ILE A 1 197 ? 7.009 -7.252 16.960 1.00 59.69 197 ILE A O 1
ATOM 1566 N N . LEU A 1 198 ? 5.742 -7.628 18.776 1.00 57.19 198 LEU A N 1
ATOM 1567 C CA . LEU A 1 198 ? 6.031 -6.362 19.447 1.00 57.19 198 LEU A CA 1
ATOM 1568 C C . LEU A 1 198 ? 7.368 -6.354 20.192 1.00 57.19 198 LEU A C 1
ATOM 1570 O O . LEU A 1 198 ? 7.868 -5.281 20.529 1.00 57.19 198 LEU A O 1
ATOM 1574 N N . SER A 1 199 ? 7.937 -7.521 20.497 1.00 54.91 199 SER A N 1
ATOM 1575 C CA . SER A 1 199 ? 9.255 -7.603 21.117 1.00 54.91 199 SER A CA 1
ATOM 1576 C C . SER A 1 199 ? 10.325 -7.135 20.121 1.00 54.91 199 SER A C 1
ATOM 1578 O O . SER A 1 199 ? 10.377 -7.672 19.012 1.00 54.91 199 SER A O 1
ATOM 1580 N N . PRO A 1 200 ? 11.188 -6.163 20.478 1.00 50.59 200 PRO A N 1
ATOM 1581 C CA . PRO A 1 200 ? 12.230 -5.674 19.581 1.00 50.59 200 PRO A CA 1
ATOM 1582 C C . PRO A 1 200 ? 13.122 -6.829 19.122 1.00 50.59 200 PRO A C 1
ATOM 1584 O O . PRO A 1 200 ? 13.750 -7.492 19.947 1.00 50.59 200 PRO A O 1
ATOM 1587 N N . THR A 1 201 ? 13.174 -7.086 17.816 1.00 54.84 201 THR A N 1
ATOM 1588 C CA . THR A 1 201 ? 13.983 -8.180 17.252 1.00 54.84 201 THR A CA 1
ATOM 1589 C C . THR A 1 201 ? 15.466 -7.810 17.195 1.00 54.84 201 THR A C 1
ATOM 1591 O O . THR A 1 201 ? 16.322 -8.662 17.406 1.00 54.84 201 THR A O 1
ATOM 1594 N N . GLU A 1 202 ? 15.768 -6.526 17.002 1.00 47.09 202 GLU A N 1
ATOM 1595 C CA . GLU A 1 202 ? 17.095 -5.932 17.135 1.00 47.09 202 GLU A CA 1
ATOM 1596 C C . GLU A 1 202 ? 16.930 -4.511 17.677 1.00 47.09 202 GLU A C 1
ATOM 1598 O O . GLU A 1 202 ? 16.290 -3.667 17.053 1.00 47.09 202 GLU A O 1
ATOM 1603 N N . VAL A 1 203 ? 17.506 -4.235 18.845 1.00 49.31 203 VAL A N 1
ATOM 1604 C CA . VAL A 1 203 ? 17.802 -2.859 19.252 1.00 49.31 203 VAL A CA 1
ATOM 1605 C C . VAL A 1 203 ? 19.222 -2.601 18.753 1.00 49.31 203 VAL A C 1
ATOM 1607 O O . VAL A 1 203 ? 20.144 -3.230 19.283 1.00 49.31 203 VAL A O 1
ATOM 1610 N N . PRO A 1 204 ? 19.445 -1.752 17.732 1.00 44.44 204 PRO A N 1
ATOM 1611 C CA . PRO A 1 204 ? 20.798 -1.381 17.347 1.00 44.44 204 PRO A CA 1
ATOM 1612 C C . PRO A 1 204 ? 21.503 -0.819 18.581 1.00 44.44 204 PRO A C 1
ATOM 1614 O O . PRO A 1 204 ? 20.953 0.046 19.268 1.00 44.44 204 PRO A O 1
ATOM 1617 N N . LEU A 1 205 ? 22.701 -1.320 18.888 1.00 42.06 205 LEU A N 1
ATOM 1618 C CA . LEU A 1 205 ? 23.533 -0.697 19.910 1.00 42.06 205 LEU A CA 1
ATOM 1619 C C . LEU A 1 205 ? 23.788 0.743 19.470 1.00 42.06 205 LEU A C 1
ATOM 1621 O O . LEU A 1 205 ? 24.381 0.980 18.419 1.00 42.06 205 LEU A O 1
ATOM 1625 N N . VAL A 1 206 ? 23.295 1.691 20.263 1.00 45.03 206 VAL A N 1
ATOM 1626 C CA . VAL A 1 206 ? 23.626 3.104 20.109 1.00 45.03 206 VAL A CA 1
ATOM 1627 C C . VAL A 1 206 ? 25.122 3.224 20.401 1.00 45.03 206 VAL A C 1
ATOM 1629 O O . VAL A 1 206 ? 25.536 3.033 21.545 1.00 45.03 206 VAL A O 1
ATOM 1632 N N . VAL A 1 207 ? 25.920 3.452 19.355 1.00 44.47 207 VAL A N 1
ATOM 1633 C CA . VAL A 1 207 ? 27.345 3.810 19.445 1.00 44.47 207 VAL A CA 1
ATOM 1634 C C . VAL A 1 207 ? 27.472 5.318 19.331 1.00 44.47 207 VAL A C 1
ATOM 1636 O O . VAL A 1 207 ? 26.845 5.879 18.404 1.00 44.47 207 VAL A O 1
#

Foldseek 3Di:
DPPFDWFFPDKAFFAAPDADPVLQDWAWDDPVNVVVVVPDPDDPPPPPVVLLVVLCVVVVQAQDDEDEAEACQQVPSVVVVQVGYQEYEYEYQDPVSLVNCVVVCSQPPDPRYGYHYDNDDPVPDDFPPDPPVSVVVVVVVVSVSQSNSCNSVLLQQWDWDWDADVVVGDIITTTNSNPGSHHMDTDIDTPDDPVVVSPDPDDPPDD

Mean predicted aligned error: 12.67 Å

Secondary structure (DSSP, 8-state):
---PPPEEEEEEEEPPSS--GGGGS-EEPPHHHHHHHHH--SS-----HHHHHHHHHHTT--TT-EEEEE--TTSHHHHHHTTT-SEEEEEES-HHHHHHHHHTTTTTS-TTS-EEEEE--GGGSPPPS-HHHHHHHHHHHHHHHHHHHHHHTGGGTSEEEEEEEETTEEEEEEEE-SS---EEEEEEE-S--HHHHHS-S------

Sequence (207 aa):
MNSQSVKNISECFIIPHHVLEESQQPLYLAPTDLAMLSVHYIQKGLLLKHSLSLALVHFGINSTDVILEIGPGTGNLIKKLLEAGKRFIAVEIDTYMVLELQFRGIEESDRQRPVKVDSQDCCRRDPPNSQAEFVNSLLDKLKHSLSLALVHFYPFTGRFMTKKEENPHLYLVYVDCSNSPGARFIYATLDVSVLDILSPTEVPLVV

pLDDT: mean 72.95, std 14.14, range [40.53, 93.69]

InterPro domains:
  IPR001737 Ribosomal RNA adenine methyltransferase KsgA/Erm [PF00398] (55-130)
  IPR020598 Ribosomal RNA adenine methylase transferase, N-terminal [SM00650] (51-176)
  IPR023213 Chloramphenicol acetyltransferase-like domain superfamily [G3DSA:3.30.559.10] (121-206)
  IPR029063 S-adenosyl-L-methionine-dependent methyltransferase superfamily [SSF53335] (58-137)
  IPR051283 Secondary metabolite acyltransferase [PTHR31896] (9-207)

Organism: Malus domestica (NCBI:txid3750)

Nearest PDB structures (foldseek):
  2h1r-assembly2_B  TM=4.873E-01  e=1.558E-06  Plasmodium falciparum
  1xxl-assembly2_B  TM=7.651E-01  e=5.562E-04  Bacillus subtilis
  2h1r-assembly1_A  TM=4.457E-01  e=5.515E-06  Plasmodium falciparum
  3tqs-assembly2_B  TM=4.344E-01  e=1.254E-05  Coxiella burnetii
  4l7v-assembly1_A  TM=6.874E-01  e=4.203E-03  Vibrio cholerae O395

Radius of gyration: 20.26 Å; Cα contacts (8 Å, |Δi|>4): 269; chains: 1; bounding box: 48×46×55 Å

Solvent-accessible surface area (backbone atoms only — not comparable to full-atom values): 12405 Å² total; per-residue (Å²): 131,86,82,83,65,76,42,78,77,48,75,49,60,43,46,46,75,51,86,51,77,76,41,61,47,68,49,73,55,52,76,68,56,56,50,53,67,69,74,51,91,65,78,74,67,86,73,53,72,70,38,49,62,51,45,46,62,73,69,63,66,38,65,80,40,73,46,80,40,76,63,52,67,85,38,71,62,56,66,59,47,59,80,42,37,36,32,40,38,34,31,26,70,51,58,67,51,46,52,48,38,51,73,72,33,57,52,64,72,38,92,88,41,55,38,46,74,43,76,39,62,87,84,72,64,84,69,61,94,55,64,65,60,51,50,51,55,50,50,52,51,50,51,50,52,49,12,55,48,30,44,61,44,33,71,70,30,23,41,84,44,78,46,79,43,81,83,68,81,43,80,47,42,30,33,37,34,64,84,41,82,28,33,79,46,74,47,66,50,58,101,67,55,72,64,69,73,70,45,80,89,73,77,78,81,88,125